Protein AF-A0A849WC38-F1 (afdb_monomer_lite)

pLDDT: mean 72.61, std 13.95, range [35.25, 92.81]

Secondary structure (DSSP, 8-state):
-HHHHHHHHHHHHHHHHHHHHHHTTTHHHHTTTSTTS-TT-TTHHHHHHHHHHHHHHHHHHHHHHHHHS---HHHHHHHHHHHHHHHHHHHHHHTTHHHHHHHHHTS-HHHHHHHHHHHHHHHHHHH--TT--HHHHHHHHHHHHHHHHHHHHHHHHHHSTTT----THHHHHHHHHHHHHHHHHHHHHHHHHHTTT-THHHHHHHHHHHHHHHHTS--

Radius of gyration: 22.59 Å; chains: 1; bounding box: 48×36×84 Å

Foldseek 3Di:
DVVVVVVVVVLVVVLVVVVVCVVVVVLLVQLVVQVPPDSPGNCLRVLLVLLLVLLQLLLVLLVCLLPPFDDDPLVNVLSVVSSVLSNVVSVCSVVVVLVVVCVVVVNHSLVVVVVSVVVVVVSCVVSPDPPDDPQLVVLQVLLVVLSVVLSVLVVCCVPVVVPDPRDPSSSSSSSSSSSSSSSSSSVSSSVVRVPPDPCVVVVVVVVVVVVVVVVVVVD

Structure (mmCIF, N/CA/C/O backbone):
data_AF-A0A849WC38-F1
#
_entry.id   AF-A0A849WC38-F1
#
loop_
_atom_site.group_PDB
_atom_site.id
_atom_site.type_symbol
_atom_site.label_atom_id
_atom_site.label_alt_id
_atom_site.label_comp_id
_atom_site.label_asym_id
_atom_site.label_entity_id
_atom_site.label_seq_id
_atom_site.pdbx_PDB_ins_code
_atom_site.Cartn_x
_atom_site.Cartn_y
_atom_site.Cartn_z
_atom_site.occupancy
_atom_site.B_iso_or_equiv
_atom_site.auth_seq_id
_atom_site.auth_comp_id
_atom_site.auth_asym_id
_atom_site.auth_atom_id
_atom_site.pdbx_PDB_model_num
ATOM 1 N N . MET A 1 1 ? -1.423 -13.295 15.366 1.00 47.06 1 MET A N 1
ATOM 2 C CA . MET A 1 1 ? -0.288 -13.560 14.435 1.00 47.06 1 MET A CA 1
ATOM 3 C C . MET A 1 1 ? -0.223 -14.957 13.786 1.00 47.06 1 MET A C 1
ATOM 5 O O . MET A 1 1 ? 0.123 -15.007 12.611 1.00 47.06 1 MET A O 1
ATOM 9 N N . LYS A 1 2 ? -0.539 -16.094 14.447 1.00 46.69 2 LYS A N 1
ATOM 10 C CA . LYS A 1 2 ? -0.365 -17.445 13.835 1.00 46.69 2 LYS A CA 1
ATOM 11 C C . LYS A 1 2 ? -1.114 -17.674 12.502 1.00 46.69 2 LYS A C 1
ATOM 13 O O . LYS A 1 2 ? -0.618 -18.433 11.681 1.00 46.69 2 LYS A O 1
ATOM 18 N N . LYS A 1 3 ? -2.256 -17.013 12.252 1.00 55.25 3 LYS A N 1
ATOM 19 C CA . LYS A 1 3 ? -3.036 -17.174 11.002 1.00 55.25 3 LYS A CA 1
ATOM 20 C C . LYS A 1 3 ? -2.517 -16.348 9.813 1.00 55.25 3 LYS A C 1
ATOM 22 O O . LYS A 1 3 ? -2.571 -16.826 8.688 1.00 55.25 3 LYS A O 1
ATOM 27 N N . ILE A 1 4 ? -1.943 -15.164 10.051 1.00 62.28 4 ILE A N 1
ATOM 28 C CA . ILE A 1 4 ? -1.337 -14.324 8.994 1.00 62.28 4 ILE A CA 1
ATOM 29 C C . ILE A 1 4 ? -0.007 -14.924 8.504 1.00 62.28 4 ILE A C 1
ATOM 31 O O . ILE A 1 4 ? 0.380 -14.711 7.361 1.00 62.28 4 ILE A O 1
ATOM 35 N N . SER A 1 5 ? 0.653 -15.743 9.333 1.00 67.19 5 SER A N 1
ATOM 36 C CA . SER A 1 5 ? 1.880 -16.471 8.975 1.00 67.19 5 SER A CA 1
ATOM 37 C C . SER A 1 5 ? 1.737 -17.258 7.666 1.00 67.19 5 SER A C 1
ATOM 39 O O . SER A 1 5 ? 2.556 -17.094 6.769 1.00 67.19 5 SER A O 1
ATOM 41 N N . GLY A 1 6 ? 0.666 -18.049 7.511 1.00 72.81 6 GLY A N 1
ATOM 42 C CA . GLY A 1 6 ? 0.452 -18.849 6.298 1.00 72.81 6 GLY A CA 1
ATOM 43 C C . GLY A 1 6 ? 0.242 -17.998 5.043 1.00 72.81 6 GLY A C 1
ATOM 44 O O . GLY A 1 6 ? 0.771 -18.319 3.983 1.00 72.81 6 GLY A O 1
ATOM 45 N N . PHE A 1 7 ? -0.466 -16.874 5.180 1.00 75.88 7 PHE A N 1
ATOM 46 C CA . PHE A 1 7 ? -0.672 -15.914 4.094 1.00 75.88 7 PHE A CA 1
ATOM 47 C C . PHE A 1 7 ? 0.648 -15.268 3.659 1.00 75.88 7 PHE A C 1
ATOM 49 O O . PHE A 1 7 ? 0.958 -15.233 2.474 1.00 75.88 7 PHE A O 1
ATOM 56 N N . VAL A 1 8 ? 1.471 -14.829 4.616 1.00 78.06 8 VAL A N 1
ATOM 57 C CA . VAL A 1 8 ? 2.799 -14.266 4.331 1.00 78.06 8 VAL A CA 1
ATOM 58 C C . VAL A 1 8 ? 3.705 -15.306 3.669 1.00 78.06 8 VAL A C 1
ATOM 60 O O . VAL A 1 8 ? 4.351 -14.987 2.676 1.00 78.06 8 VAL A O 1
ATOM 63 N N . TRP A 1 9 ? 3.709 -16.555 4.144 1.00 78.88 9 TRP A N 1
ATOM 64 C CA . TRP A 1 9 ? 4.482 -17.641 3.529 1.00 78.88 9 TRP A CA 1
ATOM 65 C C . TRP A 1 9 ? 4.088 -17.908 2.077 1.00 78.88 9 TRP A C 1
ATOM 67 O O . TRP A 1 9 ? 4.969 -18.085 1.239 1.00 78.88 9 TRP A O 1
ATOM 77 N N . LEU A 1 10 ? 2.793 -17.870 1.756 1.00 81.88 10 LEU A N 1
ATOM 78 C CA . LEU A 1 10 ? 2.314 -18.015 0.382 1.00 81.88 10 LEU A CA 1
ATOM 79 C C . LEU A 1 10 ? 2.885 -16.911 -0.521 1.00 81.88 10 LEU A C 1
ATOM 81 O O . LEU A 1 10 ? 3.346 -17.205 -1.620 1.00 81.88 10 LEU A O 1
ATOM 85 N N . PHE A 1 11 ? 2.949 -15.665 -0.042 1.00 80.00 11 PHE A N 1
ATOM 86 C CA . PHE A 1 11 ? 3.539 -14.555 -0.797 1.00 80.00 11 PHE A CA 1
ATOM 87 C C . PHE A 1 11 ? 5.068 -14.592 -0.885 1.00 80.00 11 PHE A C 1
ATOM 89 O O . PHE A 1 11 ? 5.627 -14.134 -1.884 1.00 80.00 11 PHE A O 1
ATOM 96 N N . ILE A 1 12 ? 5.753 -15.169 0.107 1.00 82.56 12 ILE A N 1
ATOM 97 C CA . ILE A 1 12 ? 7.191 -15.467 0.017 1.00 82.56 12 ILE A CA 1
ATOM 98 C C . ILE A 1 12 ? 7.428 -16.499 -1.085 1.00 82.56 12 ILE A C 1
ATOM 100 O O . ILE A 1 12 ? 8.267 -16.269 -1.951 1.00 82.56 12 ILE A O 1
ATOM 104 N N . ILE A 1 13 ? 6.662 -17.595 -1.092 1.00 82.06 13 ILE A N 1
ATOM 105 C CA . ILE A 1 13 ? 6.757 -18.637 -2.123 1.00 82.06 13 ILE A CA 1
ATOM 106 C C . ILE A 1 13 ? 6.430 -18.048 -3.496 1.00 82.06 13 ILE A C 1
ATOM 108 O O . ILE A 1 13 ? 7.189 -18.255 -4.434 1.00 82.06 13 ILE A O 1
ATOM 112 N N . TYR A 1 14 ? 5.362 -17.256 -3.609 1.00 81.25 14 TYR A N 1
ATOM 113 C CA . TYR A 1 14 ? 5.010 -16.543 -4.838 1.00 81.25 14 TYR A CA 1
ATOM 114 C C . TYR A 1 14 ? 6.163 -15.656 -5.327 1.00 81.25 14 TYR A C 1
ATOM 116 O O . TYR A 1 14 ? 6.551 -15.742 -6.488 1.00 81.25 14 TYR A O 1
ATOM 124 N N . SER A 1 15 ? 6.765 -14.862 -4.435 1.00 77.25 15 SER A N 1
ATOM 125 C CA . SER A 1 15 ? 7.899 -13.993 -4.772 1.00 77.25 15 SER A CA 1
ATOM 126 C C . SER A 1 15 ? 9.119 -14.804 -5.221 1.00 77.25 15 SER A C 1
ATOM 128 O O . SER A 1 15 ? 9.755 -14.456 -6.211 1.00 77.25 15 SER A O 1
ATOM 130 N N . ALA A 1 16 ? 9.429 -15.906 -4.532 1.00 79.62 16 ALA A N 1
ATOM 131 C CA . ALA A 1 16 ? 10.535 -16.794 -4.884 1.00 79.62 16 ALA A CA 1
ATOM 132 C C . ALA A 1 16 ? 10.318 -17.466 -6.248 1.00 79.62 16 ALA A C 1
ATOM 134 O O . ALA A 1 16 ? 11.240 -17.520 -7.058 1.00 79.62 16 ALA A O 1
ATOM 135 N N . VAL A 1 17 ? 9.092 -17.920 -6.529 1.00 79.50 17 VAL A N 1
ATOM 136 C CA . VAL A 1 17 ? 8.711 -18.497 -7.825 1.00 79.50 17 VAL A CA 1
ATOM 137 C C . VAL A 1 17 ? 8.815 -17.455 -8.937 1.00 79.50 17 VAL A C 1
ATOM 139 O O . VAL A 1 17 ? 9.358 -17.768 -9.991 1.00 79.50 17 VAL A O 1
ATOM 142 N N . LEU A 1 18 ? 8.367 -16.215 -8.709 1.00 72.69 18 LEU A N 1
ATOM 143 C CA . LEU A 1 18 ? 8.505 -15.133 -9.689 1.00 72.69 18 LEU A CA 1
ATOM 144 C C . LEU A 1 18 ? 9.969 -14.816 -10.006 1.00 72.69 18 LEU A C 1
ATOM 146 O O . LEU A 1 18 ? 10.334 -14.730 -11.175 1.00 72.69 18 LEU A O 1
ATOM 150 N N . ILE A 1 19 ? 10.811 -14.679 -8.978 1.00 74.38 19 ILE A N 1
ATOM 151 C CA . ILE A 1 19 ? 12.251 -14.439 -9.150 1.00 74.38 19 ILE A CA 1
ATOM 152 C C . ILE A 1 19 ? 12.893 -15.602 -9.919 1.00 74.38 19 ILE A C 1
ATOM 154 O O . ILE A 1 19 ? 13.693 -15.377 -10.825 1.00 74.38 19 ILE A O 1
ATOM 158 N N . PHE A 1 20 ? 12.516 -16.842 -9.600 1.00 77.62 20 PHE A N 1
ATOM 159 C CA . PHE A 1 20 ? 13.012 -18.029 -10.290 1.00 77.62 20 PHE A CA 1
ATOM 160 C C . PHE A 1 20 ? 12.571 -18.083 -11.762 1.00 77.62 20 PHE A C 1
ATOM 162 O O . PHE A 1 20 ? 13.394 -18.343 -12.636 1.00 77.62 20 PHE A O 1
ATOM 169 N N . MET A 1 21 ? 11.300 -17.800 -12.062 1.00 69.25 21 MET A N 1
ATOM 170 C CA . MET A 1 21 ? 10.787 -17.770 -13.439 1.00 69.25 21 MET A CA 1
ATOM 171 C C . MET A 1 21 ? 11.451 -16.683 -14.290 1.00 69.25 21 MET A C 1
ATOM 173 O O . MET A 1 21 ? 11.715 -16.914 -15.472 1.00 69.25 21 MET A O 1
ATOM 177 N N . GLU A 1 22 ? 11.745 -15.527 -13.693 1.00 68.38 22 GLU A N 1
ATOM 178 C CA . GLU A 1 22 ? 12.494 -14.450 -14.341 1.00 68.38 22 GLU A CA 1
ATOM 179 C C . GLU A 1 22 ? 13.939 -14.875 -14.631 1.00 68.38 22 GLU A C 1
ATOM 181 O O . GLU A 1 22 ? 14.421 -14.702 -15.749 1.00 68.38 22 GLU A O 1
ATOM 186 N N . PHE A 1 23 ? 14.608 -15.519 -13.668 1.00 70.31 23 PHE A N 1
ATOM 187 C CA . PHE A 1 23 ? 15.971 -16.030 -13.846 1.00 70.31 23 PHE A CA 1
ATOM 188 C C . PHE A 1 23 ? 16.060 -17.111 -14.935 1.00 70.31 23 PHE A C 1
ATOM 190 O O . PHE A 1 23 ? 17.063 -17.214 -15.636 1.00 70.31 23 PHE A O 1
ATOM 197 N N . MET A 1 24 ? 14.990 -17.888 -15.119 1.00 69.69 24 MET A N 1
ATOM 198 C CA . MET A 1 24 ? 14.880 -18.911 -16.164 1.00 69.69 24 MET A CA 1
ATOM 199 C C . MET A 1 24 ? 14.485 -18.342 -17.542 1.00 69.69 24 MET A C 1
ATOM 201 O O . MET A 1 24 ? 14.332 -19.108 -18.492 1.00 69.69 24 MET A O 1
ATOM 205 N N . GLY A 1 25 ? 14.291 -17.023 -17.681 1.00 61.56 25 GLY A N 1
ATOM 206 C CA . GLY A 1 25 ? 13.948 -16.378 -18.957 1.00 61.56 25 GLY A CA 1
ATOM 207 C C . GLY A 1 25 ? 12.540 -16.699 -19.478 1.00 61.56 25 GLY A C 1
ATOM 208 O O . GLY A 1 25 ? 12.221 -16.410 -20.632 1.00 61.56 25 GLY A O 1
ATOM 209 N N . SER A 1 26 ? 11.673 -17.279 -18.639 1.00 53.53 26 SER A N 1
ATOM 210 C CA . SER A 1 26 ? 10.322 -17.716 -19.022 1.00 53.53 26 SER A CA 1
ATOM 211 C C . SER A 1 26 ? 9.316 -16.563 -19.140 1.00 53.53 26 SER A C 1
ATOM 213 O O . SER A 1 26 ? 8.150 -16.804 -19.467 1.00 53.53 26 SER A O 1
ATOM 215 N N . SER A 1 27 ? 9.730 -15.316 -18.892 1.00 51.41 27 SER A N 1
ATOM 216 C CA . SER A 1 27 ? 8.840 -14.152 -18.911 1.00 51.41 27 SER A CA 1
ATOM 217 C C . SER A 1 27 ? 8.126 -13.996 -20.259 1.00 51.41 27 SER A C 1
ATOM 219 O O . SER A 1 27 ? 6.946 -13.668 -20.284 1.00 51.41 27 SER A O 1
ATOM 221 N N . ARG A 1 28 ? 8.739 -14.354 -21.394 1.00 49.28 28 ARG A N 1
ATOM 222 C CA . ARG A 1 28 ? 8.068 -14.290 -22.711 1.00 49.28 28 ARG A CA 1
ATOM 223 C C . ARG A 1 28 ? 6.818 -15.174 -22.845 1.00 49.28 28 ARG A C 1
ATOM 225 O O . ARG A 1 28 ? 5.972 -14.866 -23.668 1.00 49.28 28 ARG A O 1
ATOM 232 N N . VAL A 1 29 ? 6.666 -16.243 -22.057 1.00 44.44 29 VAL A N 1
ATOM 233 C CA . VAL A 1 29 ? 5.532 -17.183 -22.193 1.00 44.44 29 VAL A CA 1
ATOM 234 C C . VAL A 1 29 ? 4.277 -16.706 -21.439 1.00 44.44 29 VAL A C 1
ATOM 236 O O . VAL A 1 29 ? 3.167 -17.080 -21.807 1.00 44.44 29 VAL A O 1
ATOM 239 N N . SER A 1 30 ? 4.402 -15.835 -20.425 1.00 43.00 30 SER A N 1
ATOM 240 C CA . SER A 1 30 ? 3.239 -15.303 -19.685 1.00 43.00 30 SER A CA 1
ATOM 241 C C . SER A 1 30 ? 2.699 -13.965 -20.214 1.00 43.00 30 SER A C 1
ATOM 243 O O . SER A 1 30 ? 1.600 -13.571 -19.817 1.00 43.00 30 SER A O 1
ATOM 245 N N . SER A 1 31 ? 3.405 -13.281 -21.131 1.00 42.00 31 SER A N 1
ATOM 246 C CA . SER A 1 31 ? 2.917 -12.037 -21.762 1.00 42.00 31 SER A CA 1
ATOM 247 C C . SER A 1 31 ? 1.668 -12.260 -22.613 1.00 42.00 31 SER A C 1
ATOM 249 O O . SER A 1 31 ? 0.793 -11.394 -22.663 1.00 42.00 31 SER A O 1
ATOM 251 N N . ASP A 1 32 ? 1.551 -13.433 -23.237 1.00 39.00 32 ASP A N 1
ATOM 252 C CA . ASP A 1 32 ? 0.495 -13.714 -24.216 1.00 39.00 32 ASP A CA 1
ATOM 253 C C . ASP A 1 32 ? -0.860 -14.019 -23.564 1.00 39.00 32 ASP A C 1
ATOM 255 O O . ASP A 1 32 ? -1.908 -13.760 -24.152 1.00 39.00 32 ASP A O 1
ATOM 259 N N . VAL A 1 33 ? -0.864 -14.475 -22.307 1.00 38.34 33 VAL A N 1
ATOM 260 C CA . VAL A 1 33 ? -2.094 -14.809 -21.567 1.00 38.34 33 VAL A CA 1
ATOM 261 C C . VAL A 1 33 ? -2.710 -13.576 -20.875 1.00 38.34 33 VAL A C 1
ATOM 263 O O . VAL A 1 33 ? -3.883 -13.588 -20.510 1.00 38.34 33 VAL A O 1
ATOM 266 N N . CYS A 1 34 ? -1.961 -1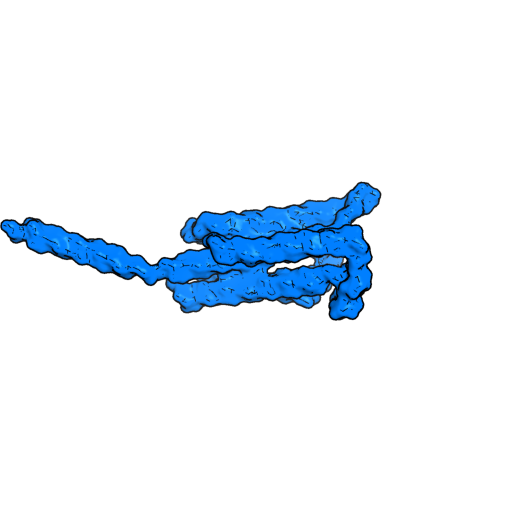2.475 -20.722 1.00 39.53 34 CYS A N 1
ATOM 267 C CA . CYS A 1 34 ? -2.369 -11.279 -19.962 1.00 39.53 34 CYS A CA 1
ATOM 268 C C . CYS A 1 34 ? -2.287 -9.954 -20.756 1.00 39.53 34 CYS A C 1
ATOM 270 O O . CYS A 1 34 ? -2.315 -8.871 -20.168 1.00 39.53 34 CYS A O 1
ATOM 272 N N . SER A 1 35 ? -2.243 -10.027 -22.090 1.00 35.25 35 SER A N 1
ATOM 273 C CA . SER A 1 35 ? -1.886 -8.964 -23.052 1.00 35.25 35 SER A CA 1
ATOM 274 C C . SER A 1 35 ? -2.748 -7.684 -23.099 1.00 35.25 35 SER A C 1
ATOM 276 O O . SER A 1 35 ? -2.556 -6.851 -23.983 1.00 35.25 35 SER A O 1
ATOM 278 N N . ARG A 1 36 ? -3.666 -7.439 -22.152 1.00 41.84 36 ARG A N 1
ATOM 279 C CA . ARG A 1 36 ? -4.417 -6.164 -22.098 1.00 41.84 36 ARG A CA 1
ATOM 280 C C . ARG A 1 36 ? -3.663 -5.011 -21.430 1.00 41.84 36 ARG A C 1
ATOM 282 O O . ARG A 1 36 ? -4.149 -3.885 -21.472 1.00 41.84 36 ARG A O 1
ATOM 289 N N . ILE A 1 37 ? -2.507 -5.259 -20.814 1.00 45.44 37 ILE A N 1
ATOM 290 C CA . ILE A 1 37 ? -1.690 -4.234 -20.155 1.00 45.44 37 ILE A CA 1
ATOM 291 C C . ILE A 1 37 ? -0.229 -4.486 -20.541 1.00 45.44 37 ILE A C 1
ATOM 293 O O . ILE A 1 37 ? 0.379 -5.396 -20.002 1.00 45.44 37 ILE A O 1
ATOM 297 N N . ASN A 1 38 ? 0.275 -3.715 -21.510 1.00 46.47 38 ASN A N 1
ATOM 298 C CA . ASN A 1 38 ? 1.658 -3.663 -22.013 1.00 46.47 38 ASN A CA 1
ATOM 299 C C . ASN A 1 38 ? 2.397 -5.023 -22.119 1.00 46.47 38 ASN A C 1
ATOM 301 O O . ASN A 1 38 ? 2.951 -5.535 -21.148 1.00 46.47 38 ASN A O 1
ATOM 305 N N . SER A 1 39 ? 2.457 -5.588 -23.329 1.00 45.34 39 SER A N 1
ATOM 306 C CA . SER A 1 39 ? 3.030 -6.917 -23.623 1.00 45.34 39 SER A CA 1
ATOM 307 C C . SER A 1 39 ? 4.524 -7.077 -23.305 1.00 45.34 39 SER A C 1
ATOM 309 O O . SER A 1 39 ? 5.044 -8.187 -23.373 1.00 45.34 39 SER A O 1
ATOM 311 N N . SER A 1 40 ? 5.221 -5.998 -22.950 1.00 46.62 40 SER A N 1
ATOM 312 C CA . SER A 1 40 ? 6.652 -5.997 -22.649 1.00 46.62 40 SER A CA 1
ATOM 313 C C . SER A 1 40 ? 7.005 -6.376 -21.204 1.00 46.62 40 SER A C 1
ATOM 315 O O . SER A 1 40 ? 8.184 -6.591 -20.933 1.00 46.62 40 SER A O 1
ATOM 317 N N . ILE A 1 41 ? 6.037 -6.476 -20.275 1.00 53.50 41 ILE A N 1
ATOM 318 C CA . ILE A 1 41 ? 6.314 -6.755 -18.849 1.00 53.50 41 ILE A CA 1
ATOM 319 C C . ILE A 1 41 ? 5.385 -7.858 -18.318 1.00 53.50 41 ILE A C 1
ATOM 321 O O . ILE A 1 41 ? 4.323 -7.612 -17.745 1.00 53.50 41 ILE A O 1
ATOM 325 N N . SER A 1 42 ? 5.806 -9.109 -18.479 1.00 50.00 42 SER A N 1
ATOM 326 C CA . SER A 1 42 ? 4.969 -10.309 -18.327 1.00 50.00 42 SER A CA 1
ATOM 327 C C . SER A 1 42 ? 4.450 -10.630 -16.918 1.00 50.00 42 SER A C 1
ATOM 329 O O . SER A 1 42 ? 3.584 -11.492 -16.770 1.00 50.00 42 SER A O 1
ATOM 331 N N . PHE A 1 43 ? 4.934 -9.933 -15.885 1.00 57.62 43 PHE A N 1
ATOM 332 C CA . PHE A 1 43 ? 4.484 -10.079 -14.491 1.00 57.62 43 PHE A CA 1
ATOM 333 C C . PHE A 1 43 ? 3.719 -8.860 -13.958 1.00 57.62 43 PHE A C 1
ATOM 335 O O . PHE A 1 43 ? 3.184 -8.889 -12.846 1.00 57.62 43 PHE A O 1
ATOM 342 N N . TYR A 1 44 ? 3.612 -7.798 -14.761 1.00 60.53 44 TYR A N 1
ATOM 343 C CA . TYR A 1 44 ? 2.933 -6.561 -14.385 1.00 60.53 44 TYR A CA 1
ATOM 344 C C . TYR A 1 44 ? 1.445 -6.789 -14.095 1.00 60.53 44 TYR A C 1
ATOM 346 O O . TYR A 1 44 ? 0.923 -6.320 -13.085 1.00 60.53 44 TYR A O 1
ATOM 354 N N . ALA A 1 45 ? 0.764 -7.553 -14.955 1.00 62.97 45 ALA A N 1
ATOM 355 C CA . ALA A 1 45 ? -0.679 -7.761 -14.871 1.00 62.97 45 ALA A CA 1
ATOM 356 C C . ALA A 1 45 ? -1.104 -8.529 -13.607 1.00 62.97 45 ALA A C 1
ATOM 358 O O . ALA A 1 45 ? -2.092 -8.160 -12.965 1.00 62.97 45 ALA A O 1
ATOM 359 N N . ILE A 1 46 ? -0.347 -9.562 -13.218 1.00 70.00 46 ILE A N 1
ATOM 360 C CA . ILE A 1 46 ? -0.639 -10.370 -12.025 1.00 70.00 46 ILE A CA 1
ATOM 361 C C . ILE A 1 46 ? -0.365 -9.547 -10.761 1.00 70.00 46 ILE A C 1
ATOM 363 O O . ILE A 1 46 ? -1.237 -9.445 -9.899 1.00 70.00 46 ILE A O 1
ATOM 367 N N . ASN A 1 47 ? 0.796 -8.888 -10.679 1.00 73.19 47 ASN A N 1
ATOM 368 C CA . ASN A 1 47 ? 1.149 -8.062 -9.523 1.00 73.19 47 ASN A CA 1
ATOM 369 C C . ASN A 1 47 ? 0.194 -6.876 -9.356 1.00 73.19 47 ASN A C 1
ATOM 371 O O . ASN A 1 47 ? -0.286 -6.638 -8.252 1.00 73.19 47 ASN A O 1
ATOM 375 N N . SER A 1 48 ? -0.155 -6.181 -10.443 1.00 72.00 48 SER A N 1
ATOM 376 C CA . SER A 1 48 ? -1.156 -5.107 -10.418 1.00 72.00 48 SER A CA 1
ATOM 377 C C . SER A 1 48 ? -2.519 -5.627 -9.948 1.00 72.00 48 SER A C 1
ATOM 379 O O . SER A 1 48 ? -3.162 -4.993 -9.109 1.00 72.00 48 SER A O 1
ATOM 381 N N . THR A 1 49 ? -2.916 -6.826 -10.398 1.00 79.69 49 THR A N 1
ATOM 382 C CA . THR A 1 49 ? -4.170 -7.467 -9.977 1.00 79.69 49 THR A CA 1
ATOM 383 C C . THR A 1 49 ? -4.224 -7.760 -8.491 1.00 79.69 49 THR A C 1
ATOM 385 O O . THR A 1 49 ? -5.187 -7.399 -7.813 1.00 79.69 49 THR A O 1
ATOM 388 N N . ILE A 1 50 ? -3.158 -8.355 -7.969 1.00 83.94 50 ILE A N 1
ATOM 389 C CA . ILE A 1 50 ? -3.010 -8.613 -6.542 1.00 83.94 50 ILE A CA 1
ATOM 390 C C . ILE A 1 50 ? -3.010 -7.290 -5.761 1.00 83.94 50 ILE A C 1
ATOM 392 O O . ILE A 1 50 ? -3.698 -7.183 -4.748 1.00 83.94 50 ILE A O 1
ATOM 396 N N . CYS A 1 51 ? -2.296 -6.266 -6.238 1.00 85.31 51 CYS A N 1
ATOM 397 C CA . CYS A 1 51 ? -2.197 -4.972 -5.565 1.00 85.31 51 CYS A CA 1
ATOM 398 C C . CYS A 1 51 ? -3.561 -4.284 -5.424 1.00 85.31 51 CYS A C 1
ATOM 400 O O . CYS A 1 51 ? -3.953 -3.963 -4.301 1.00 85.31 51 CYS A O 1
ATOM 402 N N . TYR A 1 52 ? -4.315 -4.088 -6.517 1.00 84.19 52 TYR A N 1
ATOM 403 C CA . TYR A 1 52 ? -5.615 -3.412 -6.408 1.00 84.19 52 TYR A CA 1
ATOM 404 C C . TYR A 1 52 ? -6.616 -4.237 -5.591 1.00 84.19 52 TYR A C 1
ATOM 406 O O . TYR A 1 52 ? -7.390 -3.664 -4.824 1.00 84.19 52 TYR A O 1
ATOM 414 N N . PHE A 1 53 ? -6.573 -5.574 -5.688 1.00 88.62 53 PHE A N 1
ATOM 415 C CA . PHE A 1 53 ? -7.418 -6.452 -4.879 1.00 88.62 53 PHE A CA 1
ATOM 416 C C . PHE A 1 53 ? -7.128 -6.294 -3.381 1.00 88.62 53 PHE A C 1
ATOM 418 O O . PHE A 1 53 ? -8.056 -6.131 -2.586 1.00 88.62 53 PHE A O 1
ATOM 425 N N . LEU A 1 54 ? -5.850 -6.292 -2.985 1.00 90.94 54 LEU A N 1
ATOM 426 C CA . LEU A 1 54 ? -5.436 -6.104 -1.593 1.00 90.94 54 LEU A CA 1
ATOM 427 C C . LEU A 1 54 ? -5.792 -4.708 -1.074 1.00 90.94 54 LEU A C 1
ATOM 429 O O . LEU A 1 54 ? -6.259 -4.584 0.058 1.00 90.94 54 LEU A O 1
ATOM 433 N N . LEU A 1 55 ? -5.624 -3.666 -1.888 1.00 90.31 55 LEU A N 1
ATOM 434 C CA . LEU A 1 55 ? -5.962 -2.288 -1.523 1.00 90.31 55 LEU A CA 1
ATOM 435 C C . LEU A 1 55 ? -7.472 -2.106 -1.315 1.00 90.31 55 LEU A C 1
ATOM 437 O O . LEU A 1 55 ? -7.897 -1.594 -0.279 1.00 90.31 55 LEU A O 1
ATOM 441 N N . TRP A 1 56 ? -8.302 -2.589 -2.240 1.00 92.81 56 TRP A N 1
ATOM 442 C CA . TRP A 1 56 ? -9.759 -2.537 -2.085 1.00 92.81 56 TRP A CA 1
ATOM 443 C C . TRP A 1 56 ? -10.253 -3.404 -0.928 1.00 92.81 56 TRP A C 1
ATOM 445 O O . TRP A 1 56 ? -11.121 -2.973 -0.170 1.00 92.81 56 TRP A O 1
ATOM 455 N N . SER A 1 57 ? -9.649 -4.575 -0.719 1.00 92.44 57 SER A N 1
ATOM 456 C CA . SER A 1 57 ? -9.943 -5.412 0.449 1.00 92.44 57 SER A CA 1
ATOM 457 C C . SER A 1 57 ? -9.576 -4.703 1.756 1.00 92.44 57 SER A C 1
ATOM 459 O O . SER A 1 57 ? -10.352 -4.731 2.705 1.00 92.44 57 SER A O 1
ATOM 461 N N . SER A 1 58 ? -8.439 -4.004 1.802 1.00 92.38 58 SER A N 1
ATOM 462 C CA . SER A 1 58 ? -8.020 -3.193 2.958 1.00 92.38 58 SER A CA 1
ATOM 463 C C . SER A 1 58 ? -9.017 -2.071 3.249 1.00 92.38 58 SER A C 1
ATOM 465 O O . SER A 1 58 ? -9.442 -1.896 4.389 1.00 92.38 58 SER A O 1
ATOM 467 N N . SER A 1 59 ? -9.449 -1.356 2.206 1.00 92.81 59 SER A N 1
ATOM 468 C CA . SER A 1 59 ? -10.498 -0.333 2.291 1.00 92.81 59 SER A CA 1
ATOM 469 C C . SER A 1 59 ? -11.798 -0.906 2.866 1.00 92.81 59 SER A C 1
ATOM 471 O O . SER A 1 59 ? -12.410 -0.301 3.746 1.00 92.81 59 SER A O 1
ATOM 473 N N . LEU A 1 60 ? -12.206 -2.094 2.413 1.00 92.69 60 LEU A N 1
ATOM 474 C CA . LEU A 1 60 ? -13.403 -2.775 2.901 1.00 92.69 60 LEU A CA 1
ATOM 475 C C . LEU A 1 60 ? -13.264 -3.208 4.368 1.00 92.69 60 LEU A C 1
ATOM 477 O O . LEU A 1 60 ? -14.196 -3.019 5.144 1.00 92.69 60 LEU A O 1
ATOM 481 N N . LEU A 1 61 ? -12.106 -3.731 4.783 1.00 90.94 61 LEU A N 1
ATOM 482 C CA . LEU A 1 61 ? -11.851 -4.092 6.184 1.00 90.94 61 LEU A CA 1
ATOM 483 C C . LEU A 1 61 ? -11.945 -2.878 7.115 1.00 90.94 61 LEU A C 1
ATOM 485 O O . LEU A 1 61 ? -12.539 -2.970 8.190 1.00 90.94 61 LEU A O 1
ATOM 489 N N . LEU A 1 62 ? -11.406 -1.730 6.697 1.00 90.25 62 LEU A N 1
ATOM 490 C CA . LEU A 1 62 ? -11.530 -0.486 7.457 1.00 90.25 62 LEU A CA 1
ATOM 491 C C . LEU A 1 62 ? -12.981 0.010 7.507 1.00 90.25 62 LEU A C 1
ATOM 493 O O . LEU A 1 62 ? -13.438 0.426 8.571 1.00 90.25 62 LEU A O 1
ATOM 497 N N . LEU A 1 63 ? -13.734 -0.100 6.407 1.00 90.69 63 LEU A N 1
ATOM 498 C CA . LEU A 1 63 ? -15.166 0.207 6.394 1.00 90.69 63 LEU A CA 1
ATOM 499 C C . LEU A 1 63 ? -15.928 -0.667 7.401 1.00 90.69 63 LEU A C 1
ATOM 501 O O . LEU A 1 63 ? -16.675 -0.141 8.226 1.00 90.69 63 LEU A O 1
ATOM 505 N N . LEU A 1 64 ? -15.692 -1.981 7.404 1.00 88.88 64 LEU A N 1
ATOM 506 C CA . LEU A 1 64 ? -16.279 -2.887 8.394 1.00 88.88 64 LEU A CA 1
ATOM 507 C C . LEU A 1 64 ? -15.891 -2.480 9.824 1.00 88.88 64 LEU A C 1
ATOM 509 O O . LEU A 1 64 ? -16.749 -2.423 10.702 1.00 88.88 64 LEU A O 1
ATOM 513 N N . CYS A 1 65 ? -14.630 -2.112 10.061 1.00 87.25 65 CYS A N 1
ATOM 514 C CA . CYS A 1 65 ? -14.193 -1.627 11.370 1.00 87.25 65 CYS A CA 1
ATOM 515 C C . CYS A 1 65 ? -15.000 -0.398 11.827 1.00 87.25 65 CYS A C 1
ATOM 517 O O . CYS A 1 65 ? -15.370 -0.320 12.999 1.00 87.25 65 CYS A O 1
ATOM 519 N N . THR A 1 66 ? -15.302 0.534 10.911 1.00 87.75 66 THR A N 1
ATOM 520 C CA . THR A 1 66 ? -16.088 1.742 11.223 1.00 87.75 66 THR A CA 1
ATOM 521 C C . THR A 1 66 ? -17.567 1.474 11.488 1.00 87.75 66 THR A C 1
ATOM 523 O O . THR A 1 66 ? -18.176 2.204 12.265 1.00 87.75 66 THR A O 1
ATOM 526 N N . GLN A 1 67 ? -18.150 0.453 10.854 1.00 87.00 67 GLN A N 1
ATOM 527 C CA . GLN A 1 67 ? -19.570 0.118 11.000 1.00 87.00 67 GLN A CA 1
ATOM 528 C C . GLN A 1 67 ? -19.855 -0.733 12.242 1.00 87.00 67 GLN A C 1
ATOM 530 O O . GLN A 1 67 ? -20.888 -0.551 12.880 1.00 87.00 67 GLN A O 1
ATOM 535 N N . TYR A 1 68 ? -18.947 -1.650 12.589 1.00 83.06 68 TYR A N 1
ATOM 536 C CA . TYR A 1 68 ? -19.193 -2.678 13.609 1.00 83.06 68 TYR A CA 1
ATOM 537 C C . TYR A 1 68 ? -18.504 -2.424 14.956 1.00 83.06 68 TYR A C 1
ATOM 539 O O . TYR A 1 68 ? -18.724 -3.187 15.894 1.00 83.06 68 TYR A O 1
ATOM 547 N N . THR A 1 69 ? -17.694 -1.368 15.091 1.00 80.31 69 THR A N 1
ATOM 548 C CA . THR A 1 69 ? -17.008 -1.045 16.354 1.00 80.31 69 THR A CA 1
ATOM 549 C C . THR A 1 69 ? -17.327 0.371 16.820 1.00 80.31 69 THR A C 1
ATOM 551 O O . THR A 1 69 ? -17.394 1.297 16.018 1.00 80.31 69 THR A O 1
ATOM 554 N N . SER A 1 70 ? -17.450 0.563 18.136 1.00 77.62 70 SER A N 1
ATOM 555 C CA . SER A 1 70 ? -17.444 1.898 18.738 1.00 77.62 70 SER A CA 1
ATOM 556 C C . SER A 1 70 ? -16.054 2.528 18.603 1.00 77.62 70 SER A C 1
ATOM 558 O O . SER A 1 70 ? -15.087 2.056 19.201 1.00 77.62 70 SER A O 1
ATOM 560 N N . ILE A 1 71 ? -15.964 3.600 17.823 1.00 82.06 71 ILE A N 1
ATOM 561 C CA . ILE A 1 71 ? -14.730 4.334 17.514 1.00 82.06 71 ILE A CA 1
ATOM 562 C C . ILE A 1 71 ? -14.906 5.815 17.837 1.00 82.06 71 ILE A C 1
ATOM 564 O O . ILE A 1 71 ? -16.007 6.360 17.725 1.00 82.06 71 ILE A O 1
ATOM 568 N N . THR A 1 72 ? -13.828 6.476 18.256 1.00 81.56 72 THR A N 1
ATOM 569 C CA . THR A 1 72 ? -13.868 7.916 18.549 1.00 81.56 72 THR A CA 1
ATOM 570 C C . THR A 1 72 ? -13.998 8.737 17.260 1.00 81.56 72 THR A C 1
ATOM 572 O O . THR A 1 72 ? -13.696 8.257 16.166 1.00 81.56 72 THR A O 1
ATOM 575 N N . SER A 1 73 ? -14.423 10.002 17.364 1.00 79.38 73 SER A N 1
ATOM 576 C CA . SER A 1 73 ? -14.543 10.895 16.195 1.00 79.38 73 SER A CA 1
ATOM 577 C C . SER A 1 73 ? -13.211 11.054 15.439 1.00 79.38 73 SER A C 1
ATOM 579 O O . SER A 1 73 ? -13.172 11.023 14.208 1.00 79.38 73 SER A O 1
ATOM 581 N N . GLN A 1 74 ? -12.097 11.124 16.177 1.00 77.62 74 GLN A N 1
ATOM 582 C CA . GLN A 1 74 ? -10.751 11.213 15.607 1.00 77.62 74 GLN A CA 1
ATOM 583 C C . GLN A 1 74 ? -10.340 9.917 14.885 1.00 77.62 74 GLN A C 1
ATOM 585 O O . GLN A 1 74 ? -9.863 9.977 13.753 1.00 77.62 74 GLN A O 1
ATOM 590 N N . GLU A 1 75 ? -10.592 8.745 15.484 1.00 80.00 75 GLU A N 1
ATOM 591 C CA . GLU A 1 75 ? -10.351 7.441 14.840 1.00 80.00 75 GLU A CA 1
ATOM 592 C C . GLU A 1 75 ? -11.196 7.270 13.570 1.00 80.00 75 GLU A C 1
ATOM 594 O O . GLU A 1 75 ? -10.729 6.732 12.566 1.00 80.00 75 GLU A O 1
ATOM 599 N N . LYS A 1 76 ? -12.433 7.773 13.587 1.00 82.44 76 LYS A N 1
ATOM 600 C CA . LYS A 1 76 ? -13.345 7.721 12.443 1.00 82.44 76 LYS A CA 1
ATOM 601 C C . LYS A 1 76 ? -12.828 8.546 11.263 1.00 82.44 76 LYS A C 1
ATOM 603 O O . LYS A 1 76 ? -12.836 8.058 10.134 1.00 82.44 76 LYS A O 1
ATOM 608 N N . SER A 1 77 ? -12.331 9.758 11.521 1.00 81.69 77 SER A N 1
ATOM 609 C CA . SER A 1 77 ? -11.697 10.602 10.497 1.00 81.69 77 SER A CA 1
ATOM 610 C C . SER A 1 77 ? -10.463 9.927 9.885 1.00 81.69 77 SER A C 1
ATOM 612 O O . SER A 1 77 ? -10.309 9.883 8.660 1.00 81.69 77 SER A O 1
ATOM 614 N N . PHE A 1 78 ? -9.629 9.305 10.728 1.00 84.38 78 PHE A N 1
ATOM 615 C CA . PHE A 1 78 ? -8.486 8.517 10.270 1.00 84.38 78 PHE A CA 1
ATOM 616 C C . PHE A 1 78 ? -8.920 7.372 9.344 1.00 84.38 78 PHE A C 1
ATOM 618 O O . PHE A 1 78 ? -8.409 7.261 8.229 1.00 84.38 78 PHE A O 1
ATOM 625 N N . PHE A 1 79 ? -9.894 6.551 9.754 1.00 86.12 79 PHE A N 1
ATOM 626 C CA . PHE A 1 79 ? -10.352 5.420 8.945 1.00 86.12 79 PHE A CA 1
ATOM 627 C C . PHE A 1 79 ? -10.968 5.841 7.615 1.00 86.12 79 PHE A C 1
ATOM 629 O O . PHE A 1 79 ? -10.657 5.219 6.602 1.00 86.12 79 PHE A O 1
ATOM 636 N N . TYR A 1 80 ? -11.771 6.907 7.572 1.00 86.88 80 TYR A N 1
ATOM 637 C CA . TYR A 1 80 ? -12.303 7.403 6.300 1.00 86.88 80 TYR A CA 1
ATOM 638 C C . TYR A 1 80 ? -11.208 7.912 5.365 1.00 86.88 80 TYR A C 1
ATOM 640 O O . TYR A 1 80 ? -11.260 7.636 4.167 1.00 86.88 80 TYR A O 1
ATOM 648 N N . THR A 1 81 ? -10.196 8.592 5.907 1.00 84.94 81 THR A N 1
ATOM 649 C CA . THR A 1 81 ? -9.049 9.06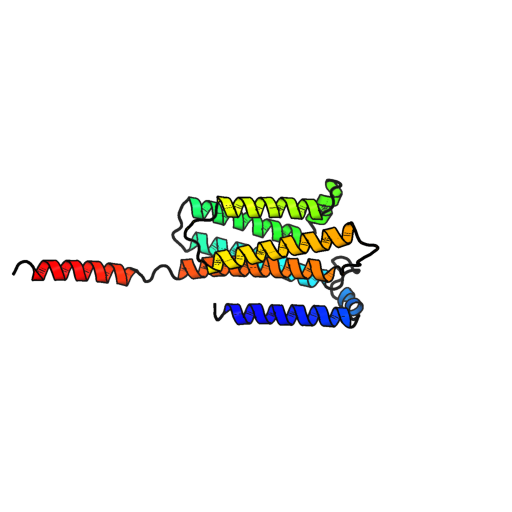3 5.121 1.00 84.94 81 THR A CA 1
ATOM 650 C C . THR A 1 81 ? -8.280 7.882 4.526 1.00 84.94 81 THR A C 1
ATOM 652 O O . THR A 1 81 ? -8.018 7.861 3.325 1.00 84.94 81 THR A O 1
ATOM 655 N N . GLN A 1 82 ? -7.978 6.857 5.333 1.00 86.81 82 GLN A N 1
ATOM 656 C CA . GLN A 1 82 ? -7.277 5.661 4.852 1.00 86.81 82 GLN A CA 1
ATOM 657 C C . GLN A 1 82 ? -8.116 4.846 3.860 1.00 86.81 82 GLN A C 1
ATOM 659 O O . GLN A 1 82 ? -7.582 4.348 2.874 1.00 86.81 82 GLN A O 1
ATOM 664 N N . MET A 1 83 ? -9.430 4.751 4.073 1.00 90.06 83 MET A N 1
ATOM 665 C CA . MET A 1 83 ? -10.358 4.082 3.160 1.00 90.06 83 MET A CA 1
ATOM 666 C C . MET A 1 83 ? -10.374 4.761 1.786 1.00 90.06 83 MET A C 1
ATOM 668 O O . MET A 1 83 ? -10.133 4.105 0.774 1.00 90.06 83 MET A O 1
ATOM 672 N N . ALA A 1 84 ? -10.598 6.080 1.747 1.00 87.38 84 ALA A N 1
ATOM 673 C CA . ALA A 1 84 ? -10.593 6.848 0.503 1.00 87.38 84 ALA A CA 1
ATOM 674 C C . ALA A 1 84 ? -9.256 6.702 -0.234 1.00 87.38 84 ALA A C 1
ATOM 676 O O . ALA A 1 84 ? -9.224 6.517 -1.450 1.00 87.38 84 ALA A O 1
ATOM 677 N N . PHE A 1 85 ? -8.157 6.712 0.518 1.00 85.94 85 PHE A N 1
ATOM 678 C CA . PHE A 1 85 ? -6.823 6.575 -0.034 1.00 85.94 85 PHE A CA 1
ATOM 679 C C . PHE A 1 85 ? -6.557 5.183 -0.617 1.00 85.94 85 PHE A C 1
ATOM 681 O O . PHE A 1 85 ? -6.146 5.079 -1.767 1.00 85.94 85 PHE A O 1
ATOM 688 N N . PHE A 1 86 ? -6.825 4.102 0.122 1.00 89.19 86 PHE A N 1
ATOM 689 C CA . PHE A 1 86 ? -6.649 2.737 -0.389 1.00 89.19 86 PHE A CA 1
ATOM 690 C C . PHE A 1 86 ? -7.539 2.465 -1.600 1.00 89.19 86 PHE A C 1
ATOM 692 O O . PHE A 1 86 ? -7.104 1.830 -2.561 1.00 89.19 86 PHE A O 1
ATOM 699 N N . PHE A 1 87 ? -8.764 2.987 -1.589 1.00 88.12 87 PHE A N 1
ATOM 700 C CA . PHE A 1 87 ? -9.658 2.894 -2.732 1.00 88.12 87 PHE A CA 1
ATOM 701 C C . PHE A 1 87 ? -9.090 3.615 -3.962 1.00 88.12 87 PHE A C 1
ATOM 703 O O . PHE A 1 87 ? -9.022 3.021 -5.042 1.00 88.12 87 PHE A O 1
ATOM 710 N N . PHE A 1 88 ? -8.615 4.852 -3.784 1.00 85.06 88 PHE A N 1
ATOM 711 C CA . PHE A 1 88 ? -7.998 5.646 -4.845 1.00 85.06 88 PHE A CA 1
ATOM 712 C C . PHE A 1 88 ? -6.711 5.006 -5.378 1.00 85.06 88 PHE A C 1
ATOM 714 O O . PHE A 1 88 ? -6.565 4.874 -6.590 1.00 85.06 88 PHE A O 1
ATOM 721 N N . LEU A 1 89 ? -5.825 4.519 -4.502 1.00 84.12 89 LEU A N 1
ATOM 722 C CA . LEU A 1 89 ? -4.641 3.762 -4.913 1.00 84.12 89 LEU A CA 1
ATOM 723 C C . LEU A 1 89 ? -5.028 2.548 -5.764 1.00 84.12 89 LEU A C 1
ATOM 725 O O . LEU A 1 89 ? -4.430 2.324 -6.809 1.00 84.12 89 LEU A O 1
ATOM 729 N N . GLY A 1 90 ? -6.052 1.786 -5.362 1.00 84.62 90 GLY A N 1
ATOM 730 C CA . GLY A 1 90 ? -6.520 0.635 -6.136 1.00 84.62 90 GLY A CA 1
ATOM 731 C C . GLY A 1 90 ? -7.053 1.022 -7.523 1.00 84.62 90 GLY A C 1
ATOM 732 O O . GLY A 1 90 ? -6.807 0.313 -8.498 1.00 84.62 90 GLY A O 1
ATOM 733 N N . ILE A 1 91 ? -7.714 2.180 -7.648 1.00 82.81 91 ILE A N 1
ATOM 734 C CA . ILE A 1 91 ? -8.103 2.749 -8.950 1.00 82.81 91 ILE A CA 1
ATOM 735 C C . ILE A 1 91 ? -6.856 3.104 -9.768 1.00 82.81 91 ILE A C 1
ATOM 737 O O . ILE A 1 91 ? -6.758 2.711 -10.932 1.00 82.81 91 ILE A O 1
ATOM 741 N N . CYS A 1 92 ? -5.893 3.814 -9.178 1.00 78.31 92 CYS A N 1
ATOM 742 C CA . CYS A 1 92 ? -4.657 4.186 -9.863 1.00 78.31 92 CYS A CA 1
ATOM 743 C C . CYS A 1 92 ? -3.882 2.957 -10.352 1.00 78.31 92 CYS A C 1
ATOM 745 O O . CYS A 1 92 ? -3.393 2.969 -11.480 1.00 78.31 92 CYS A O 1
ATOM 747 N N . GLU A 1 93 ? -3.838 1.886 -9.559 1.00 77.50 93 GLU A N 1
ATOM 748 C CA . GLU A 1 93 ? -3.259 0.604 -9.961 1.00 77.50 93 GLU A CA 1
ATOM 749 C C . GLU A 1 93 ? -3.991 -0.029 -11.136 1.00 77.50 93 GLU A C 1
ATOM 751 O O . GLU A 1 93 ? -3.369 -0.424 -12.120 1.00 77.50 93 GLU A O 1
ATOM 756 N N . ARG A 1 94 ? -5.323 -0.108 -11.060 1.00 77.69 94 ARG A N 1
ATOM 757 C CA . ARG A 1 94 ? -6.128 -0.799 -12.069 1.00 77.69 94 ARG A CA 1
ATOM 758 C C . ARG A 1 94 ? -6.118 -0.099 -13.425 1.00 77.69 94 ARG A C 1
ATOM 760 O O . ARG A 1 94 ? -6.174 -0.778 -14.455 1.00 77.69 94 ARG A O 1
ATOM 767 N N . PHE A 1 95 ? -6.115 1.233 -13.413 1.00 73.44 95 PHE A N 1
ATOM 768 C CA . PHE A 1 95 ? -6.294 2.080 -14.595 1.00 73.44 95 PHE A CA 1
ATOM 769 C C . PHE A 1 95 ? -5.016 2.787 -15.052 1.00 73.44 95 PHE A C 1
ATOM 771 O O . PHE A 1 95 ? -5.102 3.688 -15.890 1.00 73.44 95 PHE A O 1
ATOM 778 N N . LEU A 1 96 ? -3.848 2.393 -14.526 1.00 69.88 96 LEU A N 1
ATOM 779 C CA . LEU A 1 96 ? -2.559 3.021 -14.841 1.00 69.88 96 LEU A CA 1
ATOM 780 C C . LEU A 1 96 ? -2.571 4.534 -14.566 1.00 69.88 96 LEU A C 1
ATOM 782 O O . LEU A 1 96 ? -1.990 5.327 -15.307 1.00 69.88 96 LEU A O 1
ATOM 786 N N . GLY A 1 97 ? -3.258 4.952 -13.499 1.00 62.06 97 GLY A N 1
ATOM 787 C CA . GLY A 1 97 ? -3.500 6.363 -13.191 1.00 62.06 97 GLY A CA 1
ATOM 788 C C . GLY A 1 97 ? -2.211 7.180 -13.085 1.00 62.06 97 GLY A C 1
ATOM 789 O O . GLY A 1 97 ? -2.179 8.323 -13.526 1.00 62.06 97 GLY A O 1
ATOM 790 N N . TYR A 1 98 ? -1.128 6.575 -12.591 1.00 67.88 98 TYR A N 1
ATOM 791 C CA . TYR A 1 98 ? 0.182 7.223 -12.486 1.00 67.88 98 TYR A CA 1
ATOM 792 C C . TYR A 1 98 ? 0.852 7.483 -13.836 1.00 67.88 98 TYR A C 1
ATOM 794 O O . TYR A 1 98 ? 1.508 8.508 -13.988 1.00 67.88 98 TYR A O 1
ATOM 802 N N . GLN A 1 99 ? 0.678 6.592 -14.817 1.00 66.44 99 GLN A N 1
ATOM 803 C CA . GLN A 1 99 ? 1.211 6.801 -16.167 1.00 66.44 99 GLN A CA 1
ATOM 804 C C . GLN A 1 99 ? 0.444 7.921 -16.866 1.00 66.44 99 GLN A C 1
ATOM 806 O O . GLN A 1 99 ? 1.053 8.870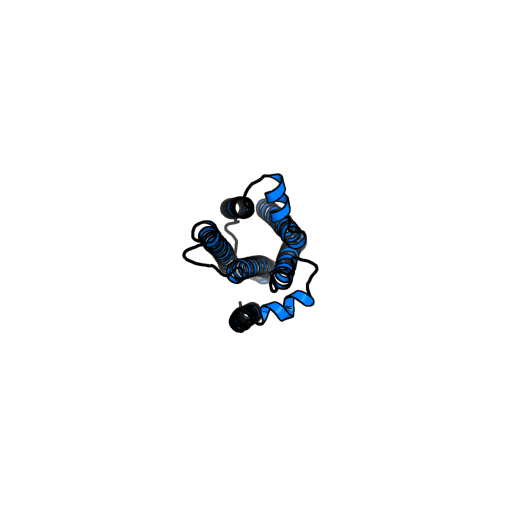 -17.343 1.00 66.44 99 GLN A O 1
ATOM 811 N N . LYS A 1 100 ? -0.891 7.892 -16.799 1.00 66.38 100 LYS A N 1
ATOM 812 C CA . LYS A 1 100 ? -1.727 8.958 -17.370 1.00 66.38 100 LYS A CA 1
ATOM 813 C C . LYS A 1 100 ? -1.489 10.318 -16.712 1.00 66.38 100 LYS A C 1
ATOM 815 O O . LYS A 1 100 ? -1.469 11.339 -17.388 1.00 66.38 100 LYS A O 1
ATOM 820 N N . ALA A 1 101 ? -1.306 10.351 -15.392 1.00 64.69 101 ALA A N 1
ATOM 821 C CA . ALA A 1 101 ? -0.980 11.584 -14.681 1.00 64.69 101 ALA A CA 1
ATOM 822 C C . ALA A 1 101 ? 0.427 12.085 -15.036 1.00 64.69 101 ALA A C 1
ATOM 824 O O . ALA A 1 101 ? 0.624 13.282 -15.213 1.00 64.69 101 ALA A O 1
ATOM 825 N N . SER A 1 102 ? 1.396 11.182 -15.189 1.00 66.00 102 SER A N 1
ATOM 826 C CA . SER A 1 102 ? 2.740 11.534 -15.647 1.00 66.00 102 SER A CA 1
ATOM 827 C C . SER A 1 102 ? 2.730 12.167 -17.038 1.00 66.00 102 SER A C 1
ATOM 829 O O . SER A 1 102 ? 3.362 13.203 -17.232 1.00 66.00 102 SER A O 1
ATOM 831 N N . GLU A 1 103 ? 1.955 11.601 -17.966 1.00 72.31 103 GLU A N 1
ATOM 832 C CA . GLU A 1 103 ? 1.751 12.154 -19.308 1.00 72.31 103 GLU A CA 1
ATOM 833 C C . GLU A 1 103 ? 1.119 13.552 -19.255 1.00 72.31 103 GLU A C 1
ATOM 835 O O . GLU A 1 103 ? 1.568 14.459 -19.951 1.00 72.31 103 GLU A O 1
ATOM 840 N N . LEU A 1 104 ? 0.117 13.754 -18.392 1.00 73.88 104 LEU A N 1
ATOM 841 C CA . LEU A 1 104 ? -0.579 15.037 -18.263 1.00 73.88 104 LEU A CA 1
ATOM 842 C C . LEU A 1 104 ? 0.308 16.137 -17.657 1.00 73.88 104 LEU A C 1
ATOM 844 O O . LEU A 1 104 ? 0.284 17.275 -18.116 1.00 73.88 104 LEU A O 1
ATOM 848 N N . PHE A 1 105 ? 1.071 15.811 -16.612 1.00 72.12 105 PHE A N 1
ATOM 849 C CA . PHE A 1 105 ? 1.872 16.788 -15.872 1.00 72.12 105 PHE A CA 1
ATOM 850 C C . PHE A 1 105 ? 3.312 16.910 -16.381 1.00 72.12 105 PHE A C 1
ATOM 852 O O . PHE A 1 105 ? 4.043 17.768 -15.898 1.00 72.12 105 PHE A O 1
ATOM 859 N N . SER A 1 106 ? 3.733 16.077 -17.342 1.00 73.69 106 SER A N 1
ATOM 860 C CA . SER A 1 106 ? 5.134 15.973 -17.790 1.00 73.69 106 SER A CA 1
ATOM 861 C C . SER A 1 106 ? 6.123 15.731 -16.637 1.00 73.69 106 SER A C 1
ATOM 863 O O . SER A 1 106 ? 7.287 16.120 -16.693 1.00 73.69 106 SER A O 1
ATOM 865 N N . ILE A 1 107 ? 5.653 15.085 -15.567 1.00 71.12 107 ILE A N 1
ATOM 866 C CA . ILE A 1 107 ? 6.440 14.728 -14.382 1.00 71.12 107 ILE A CA 1
ATOM 867 C C . ILE A 1 107 ? 6.633 13.218 -14.402 1.00 71.12 107 ILE A C 1
ATOM 869 O O . ILE A 1 107 ? 5.669 12.488 -14.626 1.00 71.12 107 ILE A O 1
ATOM 873 N N . HIS A 1 108 ? 7.846 12.729 -14.134 1.00 67.38 108 HIS A N 1
ATOM 874 C CA . HIS A 1 108 ? 8.106 11.288 -14.084 1.00 67.38 108 HIS A CA 1
ATOM 875 C C . HIS A 1 108 ? 7.157 10.607 -13.071 1.00 67.38 108 HIS A C 1
ATOM 877 O O . HIS A 1 108 ? 7.009 11.128 -11.957 1.00 67.38 108 HIS A O 1
ATOM 883 N N . PRO A 1 109 ? 6.532 9.451 -13.393 1.00 65.44 109 PRO A N 1
ATOM 884 C CA . PRO A 1 109 ? 5.489 8.841 -12.558 1.00 65.44 109 PRO A CA 1
ATOM 885 C C . PRO A 1 109 ? 5.940 8.610 -11.112 1.00 65.44 109 PRO A C 1
ATOM 887 O O . PRO A 1 109 ? 5.133 8.658 -10.185 1.00 65.44 109 PRO A O 1
ATOM 890 N N . ILE A 1 110 ? 7.246 8.411 -10.921 1.00 64.88 110 ILE A N 1
ATOM 891 C CA . ILE A 1 110 ? 7.852 8.212 -9.610 1.00 64.88 110 ILE A CA 1
ATOM 892 C C . ILE A 1 110 ? 7.626 9.372 -8.651 1.00 64.88 110 ILE A C 1
ATOM 894 O O . ILE A 1 110 ? 7.313 9.134 -7.494 1.00 64.88 110 ILE A O 1
ATOM 898 N N . PHE A 1 111 ? 7.732 10.621 -9.108 1.00 66.81 111 PHE A N 1
ATOM 899 C CA . PHE A 1 111 ? 7.597 11.771 -8.218 1.00 66.81 111 PHE A CA 1
ATOM 900 C C . PHE A 1 111 ? 6.157 11.907 -7.735 1.00 66.81 111 PHE A C 1
ATOM 902 O O . PHE A 1 111 ? 5.935 12.190 -6.563 1.00 66.81 111 PHE A O 1
ATOM 909 N N . LEU A 1 112 ? 5.181 11.600 -8.595 1.00 68.06 112 LEU A N 1
ATOM 910 C CA . LEU A 1 112 ? 3.770 11.536 -8.212 1.00 68.06 112 LEU A CA 1
ATOM 911 C C . LEU A 1 112 ? 3.524 10.447 -7.161 1.00 68.06 112 LEU A C 1
ATOM 913 O O . LEU A 1 112 ? 2.862 10.699 -6.155 1.00 68.06 112 LEU A O 1
ATOM 917 N N . VAL A 1 113 ? 4.092 9.255 -7.360 1.00 67.50 113 VAL A N 1
ATOM 918 C CA . VAL A 1 113 ? 4.006 8.145 -6.401 1.00 67.50 113 VAL A CA 1
ATOM 919 C C . VAL A 1 113 ? 4.673 8.522 -5.071 1.00 67.50 113 VAL A C 1
ATOM 921 O O . VAL A 1 113 ? 4.054 8.377 -4.017 1.00 67.50 113 VAL A O 1
ATOM 924 N N . CYS A 1 114 ? 5.880 9.092 -5.103 1.00 67.56 114 CYS A N 1
ATOM 925 C CA . CYS A 1 114 ? 6.604 9.581 -3.928 1.00 67.56 114 CYS A CA 1
ATOM 926 C C . CYS A 1 114 ? 5.810 10.633 -3.153 1.00 67.56 114 CYS A C 1
ATOM 928 O O . CYS A 1 114 ? 5.681 10.515 -1.939 1.00 67.56 114 CYS A O 1
ATOM 930 N N . SER A 1 115 ? 5.262 11.649 -3.824 1.00 68.88 115 SER A N 1
ATOM 931 C CA . SER A 1 115 ? 4.504 12.723 -3.174 1.00 68.88 115 SER A CA 1
ATOM 932 C C . SER A 1 115 ? 3.228 12.205 -2.517 1.00 68.88 115 SER A C 1
ATOM 934 O O . SER A 1 115 ? 2.932 12.567 -1.379 1.00 68.88 115 SER A O 1
ATOM 936 N N . VAL A 1 116 ? 2.497 11.317 -3.196 1.00 71.31 116 VAL A N 1
ATOM 937 C CA . VAL A 1 116 ? 1.280 10.686 -2.664 1.00 71.31 116 VAL A CA 1
ATOM 938 C C . VAL A 1 116 ? 1.597 9.830 -1.432 1.00 71.31 116 VAL A C 1
ATOM 940 O O . VAL A 1 116 ? 0.872 9.878 -0.439 1.00 71.31 116 VAL A O 1
ATOM 943 N N . LEU A 1 117 ? 2.709 9.094 -1.455 1.00 68.25 117 LEU A N 1
ATOM 944 C CA . LEU A 1 117 ? 3.122 8.225 -0.351 1.00 68.25 117 LEU A CA 1
ATOM 945 C C . LEU A 1 117 ? 3.753 8.994 0.815 1.00 68.25 117 LEU A C 1
ATOM 947 O O . LEU A 1 117 ? 3.516 8.642 1.968 1.00 68.25 117 LEU A O 1
ATOM 951 N N . ALA A 1 118 ? 4.497 10.067 0.547 1.00 67.38 118 ALA A N 1
ATOM 952 C CA . ALA A 1 118 ? 5.017 10.969 1.572 1.00 67.38 118 ALA A CA 1
ATOM 953 C C . ALA A 1 118 ? 3.875 11.695 2.296 1.00 67.38 118 ALA A C 1
ATOM 955 O O . ALA A 1 118 ? 3.860 11.746 3.526 1.00 67.38 118 ALA A O 1
ATOM 956 N N . LEU A 1 119 ? 2.872 12.171 1.547 1.00 72.44 119 LEU A N 1
ATOM 957 C CA . LEU A 1 119 ? 1.646 12.731 2.113 1.00 72.44 119 LEU A CA 1
ATOM 958 C C . LEU A 1 119 ? 0.928 11.701 2.989 1.00 72.44 119 LEU A C 1
ATOM 960 O O . LEU A 1 119 ? 0.470 12.031 4.080 1.00 72.44 119 LEU A O 1
ATOM 964 N N . GLN A 1 120 ? 0.868 10.442 2.553 1.00 69.31 120 GLN A N 1
ATOM 965 C CA . GLN A 1 120 ? 0.270 9.373 3.345 1.00 69.31 120 GLN A CA 1
ATOM 966 C C . GLN A 1 120 ? 1.066 9.081 4.624 1.00 69.31 120 GLN A C 1
ATOM 968 O O . GLN A 1 120 ? 0.469 8.965 5.691 1.00 69.31 120 GLN A O 1
ATOM 973 N N . GLY A 1 121 ? 2.396 8.989 4.547 1.00 67.00 121 GLY A N 1
ATOM 974 C CA . GLY A 1 121 ? 3.266 8.810 5.714 1.00 67.00 121 GLY A CA 1
ATOM 975 C C . GLY A 1 121 ? 3.094 9.916 6.741 1.00 67.00 121 GLY A C 1
ATOM 976 O O . GLY A 1 121 ? 2.936 9.643 7.930 1.00 67.0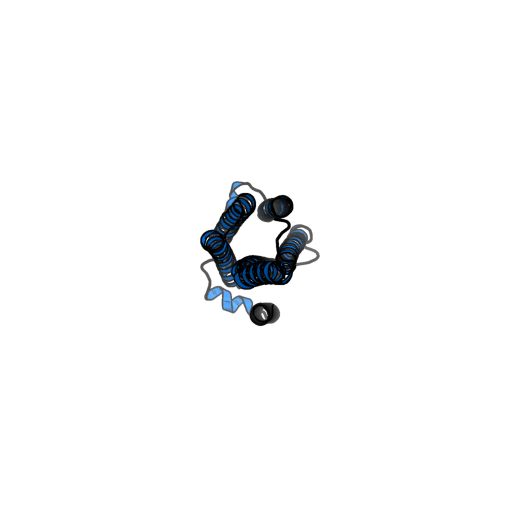0 121 GLY A O 1
ATOM 977 N N . PHE A 1 122 ? 3.011 11.154 6.264 1.00 67.25 122 PHE A N 1
ATOM 978 C CA . PHE A 1 122 ? 2.736 12.323 7.084 1.00 67.25 122 PHE A CA 1
ATOM 979 C C . PHE A 1 122 ? 1.341 12.278 7.725 1.00 67.25 122 PHE A C 1
ATOM 981 O O . PHE A 1 122 ? 1.215 12.427 8.941 1.00 67.25 122 PHE A O 1
ATOM 988 N N . LEU A 1 123 ? 0.295 12.005 6.936 1.00 67.25 123 LEU A N 1
ATOM 989 C CA . LEU A 1 123 ? -1.078 11.884 7.431 1.00 67.25 123 LEU A CA 1
ATOM 990 C C . LEU A 1 123 ? -1.201 10.776 8.469 1.00 67.25 123 LEU A C 1
ATOM 992 O O . LEU A 1 123 ? -1.884 10.954 9.471 1.00 67.25 123 LEU A O 1
ATOM 996 N N . ILE A 1 124 ? -0.526 9.645 8.267 1.00 68.06 124 ILE A N 1
ATOM 997 C CA . ILE A 1 124 ? -0.564 8.559 9.233 1.00 68.06 124 ILE A CA 1
ATOM 998 C C . ILE A 1 124 ? 0.219 8.929 10.491 1.00 68.06 124 ILE A C 1
ATOM 1000 O O . ILE A 1 124 ? -0.311 8.713 11.570 1.00 68.06 124 ILE A O 1
ATOM 1004 N N . MET A 1 125 ? 1.400 9.548 10.418 1.00 66.19 125 MET A N 1
ATOM 1005 C CA . MET A 1 125 ? 2.107 9.991 11.632 1.00 66.19 125 MET A CA 1
ATOM 1006 C C . MET A 1 125 ? 1.290 10.976 12.477 1.00 66.19 125 MET A C 1
ATOM 1008 O O . MET A 1 125 ? 1.247 10.828 13.693 1.00 66.19 125 MET A O 1
ATOM 1012 N N . ILE A 1 126 ? 0.616 11.943 11.849 1.00 66.12 126 ILE A N 1
ATOM 1013 C CA . ILE A 1 126 ? -0.161 12.968 12.568 1.00 66.12 126 ILE A CA 1
ATOM 1014 C C . ILE A 1 126 ? -1.487 12.423 13.094 1.00 66.12 126 ILE A C 1
ATOM 1016 O O . ILE A 1 126 ? -1.943 12.820 14.165 1.00 66.12 126 ILE A O 1
ATOM 1020 N N . LEU A 1 127 ? -2.127 11.529 12.340 1.00 65.75 127 LEU A N 1
ATOM 1021 C CA . LEU A 1 127 ? -3.468 11.041 12.652 1.00 65.75 127 LEU A CA 1
ATOM 1022 C C . LEU A 1 127 ? -3.470 9.656 13.306 1.00 65.75 127 LEU A C 1
ATOM 1024 O O . LEU A 1 127 ? -4.554 9.144 13.579 1.00 65.75 127 LEU A O 1
ATOM 1028 N N . THR A 1 128 ? -2.304 9.038 13.552 1.00 66.56 128 THR A N 1
ATOM 1029 C CA . THR A 1 128 ? -2.227 7.740 14.240 1.00 66.56 128 THR A CA 1
ATOM 1030 C C . THR A 1 128 ? -2.763 7.904 15.660 1.00 66.56 128 THR A C 1
ATOM 1032 O O . THR A 1 128 ? -2.142 8.590 16.472 1.00 66.56 128 THR A O 1
ATOM 1035 N N . PRO A 1 129 ? -3.876 7.242 16.008 1.00 64.25 129 PRO A N 1
ATOM 1036 C CA . PRO A 1 129 ? -4.343 7.190 17.381 1.00 64.25 129 PRO A CA 1
ATOM 1037 C C . PRO A 1 129 ? -3.309 6.444 18.233 1.00 64.25 129 PRO A C 1
ATOM 1039 O O . PRO A 1 129 ? -2.843 5.365 17.851 1.00 64.25 129 PRO A O 1
ATOM 1042 N N . GLU A 1 130 ? -2.982 6.966 19.417 1.00 65.19 130 GLU A N 1
ATOM 1043 C CA . GLU A 1 130 ? -2.014 6.334 20.333 1.00 65.19 130 GLU A CA 1
ATOM 1044 C C . GLU A 1 130 ? -2.374 4.868 20.646 1.00 65.19 130 GLU A C 1
ATOM 1046 O O . GLU A 1 130 ? -1.489 4.016 20.779 1.00 65.19 130 GLU A O 1
ATOM 1051 N N . ASN A 1 131 ? -3.678 4.570 20.621 1.00 68.06 131 ASN A N 1
ATOM 1052 C CA . ASN A 1 131 ? -4.314 3.293 20.945 1.00 68.06 131 ASN A CA 1
ATOM 1053 C C . ASN A 1 131 ? -4.116 2.161 19.920 1.00 68.06 131 ASN A C 1
ATOM 1055 O O . ASN A 1 131 ? -4.668 1.074 20.104 1.00 68.06 131 ASN A O 1
ATOM 1059 N N . PHE A 1 132 ? -3.380 2.367 18.824 1.00 74.81 132 PHE A N 1
ATOM 1060 C CA . PHE A 1 132 ? -3.116 1.275 17.883 1.00 74.81 132 PHE A CA 1
ATOM 1061 C C . PHE A 1 132 ? -2.168 0.219 18.450 1.00 74.81 132 PHE A C 1
ATOM 1063 O O . PHE A 1 132 ? -1.164 0.531 19.096 1.00 74.81 132 PHE A O 1
ATOM 1070 N N . SER A 1 133 ? -2.481 -1.043 18.140 1.00 79.00 133 SER A N 1
ATOM 1071 C CA . SER A 1 133 ? -1.666 -2.191 18.529 1.00 79.00 133 SER A CA 1
ATOM 1072 C C . SER A 1 133 ? -0.244 -2.078 17.967 1.00 79.00 133 SER A C 1
ATOM 1074 O O . SER A 1 133 ? -0.023 -1.529 16.881 1.00 79.00 133 SER A O 1
ATOM 1076 N N . TYR A 1 134 ? 0.726 -2.618 18.704 1.00 81.19 134 TYR A N 1
ATOM 1077 C CA . TYR A 1 134 ? 2.124 -2.669 18.273 1.00 81.19 134 TYR A CA 1
ATOM 1078 C C . TYR A 1 134 ? 2.277 -3.376 16.913 1.00 81.19 134 TYR A C 1
ATOM 1080 O O . TYR A 1 134 ? 2.977 -2.880 16.030 1.00 81.19 134 TYR A O 1
ATOM 1088 N N . ASP A 1 135 ? 1.525 -4.458 16.694 1.00 81.38 135 ASP A N 1
ATOM 1089 C CA . ASP A 1 135 ? 1.534 -5.225 15.443 1.00 81.38 135 ASP A CA 1
ATOM 1090 C C . ASP A 1 135 ? 1.029 -4.406 14.244 1.00 81.38 135 ASP A C 1
ATOM 1092 O O . ASP A 1 135 ? 1.603 -4.474 13.152 1.00 81.38 135 ASP A O 1
ATOM 1096 N N . SER A 1 136 ? -0.014 -3.588 14.433 1.00 82.94 136 SER A N 1
ATOM 1097 C CA . SER A 1 136 ? -0.490 -2.652 13.406 1.00 82.94 136 SER A CA 1
ATOM 1098 C C . SER A 1 136 ? 0.594 -1.625 13.068 1.00 82.94 136 SER A C 1
ATOM 1100 O O . SER A 1 136 ? 0.892 -1.406 11.893 1.00 82.94 136 SER A O 1
ATOM 1102 N N . LYS A 1 137 ? 1.247 -1.044 14.084 1.00 82.25 137 LYS A N 1
ATOM 1103 C CA . LYS A 1 137 ? 2.330 -0.069 13.885 1.00 82.25 137 LYS A CA 1
ATOM 1104 C C . LYS A 1 137 ? 3.507 -0.685 13.119 1.00 82.25 137 LYS A C 1
ATOM 1106 O O . LYS A 1 137 ? 4.022 -0.043 12.206 1.00 82.25 137 LYS A O 1
ATOM 1111 N N . ILE A 1 138 ? 3.897 -1.929 13.412 1.00 85.31 138 ILE A N 1
ATOM 1112 C CA . ILE A 1 138 ? 4.955 -2.628 12.661 1.00 85.31 138 ILE A CA 1
ATOM 1113 C C . ILE A 1 138 ? 4.575 -2.818 11.193 1.00 85.31 138 ILE A C 1
ATOM 1115 O O . ILE A 1 138 ? 5.400 -2.559 10.318 1.00 85.31 138 ILE A O 1
ATOM 1119 N N . CYS A 1 139 ? 3.355 -3.285 10.908 1.00 86.62 139 CYS A N 1
ATOM 1120 C CA . CYS A 1 139 ? 2.917 -3.516 9.527 1.00 86.62 139 CYS A CA 1
ATOM 1121 C C . CYS A 1 139 ? 3.010 -2.228 8.708 1.00 86.62 139 CYS A C 1
ATOM 1123 O O . CYS A 1 139 ? 3.529 -2.232 7.597 1.00 86.62 139 CYS A O 1
ATOM 1125 N N . LEU A 1 140 ? 2.601 -1.113 9.306 1.00 83.38 140 LEU A N 1
ATOM 1126 C CA . LEU A 1 140 ? 2.707 0.196 8.692 1.00 83.38 140 LEU A CA 1
ATOM 1127 C C . LEU A 1 140 ? 4.168 0.604 8.408 1.00 83.38 140 LEU A C 1
ATOM 1129 O O . LEU A 1 140 ? 4.480 1.021 7.296 1.00 83.38 140 LEU A O 1
ATOM 1133 N N . HIS A 1 141 ? 5.081 0.434 9.370 1.00 83.25 141 HIS A N 1
ATOM 1134 C CA . HIS A 1 141 ? 6.504 0.736 9.160 1.00 83.25 141 HIS A CA 1
ATOM 1135 C C . HIS A 1 141 ? 7.112 -0.116 8.039 1.00 83.25 141 HIS A C 1
ATOM 1137 O O . HIS A 1 141 ? 7.854 0.396 7.204 1.00 83.25 141 HIS A O 1
ATOM 1143 N N . ARG A 1 142 ? 6.767 -1.409 7.979 1.00 87.25 142 ARG A N 1
ATOM 1144 C CA . ARG A 1 142 ? 7.213 -2.307 6.903 1.00 87.25 142 ARG A CA 1
ATOM 1145 C C . ARG A 1 142 ? 6.652 -1.899 5.542 1.00 87.25 142 ARG A C 1
ATOM 1147 O O . ARG A 1 142 ? 7.378 -1.970 4.555 1.00 87.25 142 ARG A O 1
ATOM 1154 N N . ALA A 1 143 ? 5.401 -1.439 5.489 1.00 85.69 143 ALA A N 1
ATOM 1155 C CA . ALA A 1 143 ? 4.808 -0.894 4.272 1.00 85.69 143 ALA A CA 1
ATOM 1156 C C . ALA A 1 143 ? 5.623 0.311 3.766 1.00 85.69 143 ALA A C 1
ATOM 1158 O O . ALA A 1 143 ? 6.061 0.319 2.616 1.00 85.69 143 ALA A O 1
ATOM 1159 N N . PHE A 1 144 ? 5.916 1.280 4.637 1.00 82.38 144 PHE A N 1
ATOM 1160 C CA . PHE A 1 144 ? 6.723 2.448 4.266 1.00 82.38 144 PHE A CA 1
ATOM 1161 C C . PHE A 1 144 ? 8.149 2.095 3.861 1.00 82.38 144 PHE A C 1
ATOM 1163 O O . PHE A 1 144 ? 8.666 2.663 2.902 1.00 82.38 144 PHE A O 1
ATOM 1170 N N . PHE A 1 145 ? 8.766 1.127 4.536 1.00 85.19 145 PHE A N 1
ATOM 1171 C CA . PHE A 1 145 ? 10.079 0.630 4.147 1.00 85.19 145 PHE A CA 1
ATOM 1172 C C . PHE A 1 145 ? 10.076 0.064 2.717 1.00 85.19 145 PHE A C 1
ATOM 1174 O O . PHE A 1 145 ? 10.975 0.378 1.942 1.00 85.19 145 PHE A O 1
ATOM 1181 N N . MET A 1 146 ? 9.048 -0.704 2.334 1.00 87.50 146 MET A N 1
ATOM 1182 C CA . MET A 1 146 ? 8.931 -1.243 0.970 1.00 87.50 146 MET A CA 1
ATOM 1183 C C . MET A 1 146 ? 8.770 -0.149 -0.086 1.00 87.50 146 MET A C 1
ATOM 1185 O O . MET A 1 146 ? 9.348 -0.252 -1.164 1.00 87.50 146 MET A O 1
ATOM 1189 N N . ILE A 1 147 ? 8.033 0.916 0.229 1.00 81.62 147 ILE A N 1
ATOM 1190 C CA . ILE A 1 147 ? 7.933 2.089 -0.644 1.00 81.62 147 ILE A CA 1
ATOM 1191 C C . ILE A 1 147 ? 9.273 2.796 -0.781 1.00 81.62 147 ILE A C 1
ATOM 1193 O O . ILE A 1 147 ? 9.698 3.084 -1.893 1.00 81.62 147 ILE A O 1
ATOM 1197 N N . PHE A 1 148 ? 9.947 3.069 0.332 1.00 83.12 148 PHE A N 1
ATOM 1198 C CA . PHE A 1 148 ? 11.249 3.723 0.307 1.00 83.12 148 PHE A CA 1
ATOM 1199 C C . PHE A 1 148 ? 12.257 2.920 -0.524 1.00 83.12 148 PHE A C 1
ATOM 1201 O O . PHE A 1 148 ? 12.967 3.477 -1.358 1.00 83.12 148 PHE A O 1
ATOM 1208 N N . PHE A 1 149 ? 12.253 1.598 -0.360 1.00 85.38 149 PHE A N 1
ATOM 1209 C CA . PHE A 1 149 ? 13.091 0.700 -1.141 1.00 85.38 149 PHE A CA 1
ATOM 1210 C C . PHE A 1 149 ? 12.726 0.708 -2.635 1.00 85.38 149 PHE A C 1
ATOM 1212 O O . PHE A 1 149 ? 13.619 0.801 -3.472 1.00 85.38 149 PHE A O 1
ATOM 1219 N N . MET A 1 150 ? 11.433 0.712 -2.983 1.00 82.62 150 MET A N 1
ATOM 1220 C CA . MET A 1 150 ? 10.966 0.873 -4.368 1.00 82.62 150 MET A CA 1
ATOM 1221 C C . MET A 1 150 ? 11.469 2.183 -4.995 1.00 82.62 150 MET A C 1
ATOM 1223 O O . MET A 1 150 ? 11.971 2.167 -6.112 1.00 82.62 150 MET A O 1
ATOM 1227 N N . ILE A 1 151 ? 11.401 3.299 -4.259 1.00 80.75 151 ILE A N 1
ATOM 1228 C CA . ILE A 1 151 ? 11.874 4.612 -4.725 1.00 80.75 151 ILE A CA 1
ATOM 1229 C C . ILE A 1 151 ? 13.376 4.582 -5.007 1.00 80.75 151 ILE A C 1
ATOM 1231 O O . ILE A 1 151 ? 13.811 5.111 -6.028 1.00 80.75 151 ILE A O 1
ATOM 1235 N N . ILE A 1 152 ? 14.170 3.961 -4.130 1.00 83.75 152 ILE A N 1
ATOM 1236 C CA . ILE A 1 152 ? 15.611 3.794 -4.357 1.00 83.75 152 ILE A CA 1
ATOM 1237 C C . ILE A 1 152 ? 15.854 3.000 -5.640 1.00 83.75 152 ILE A C 1
ATOM 1239 O O . ILE A 1 152 ? 16.649 3.437 -6.467 1.00 83.75 152 ILE A O 1
ATOM 1243 N N . LEU A 1 153 ? 15.166 1.869 -5.819 1.00 82.00 153 LEU A N 1
ATOM 1244 C CA . LEU A 1 153 ? 15.337 1.017 -6.996 1.00 82.00 153 LEU A CA 1
ATOM 1245 C C . LEU A 1 153 ? 14.994 1.756 -8.292 1.00 82.00 153 LEU A C 1
ATOM 1247 O O . LEU A 1 153 ? 15.796 1.761 -9.218 1.00 82.00 153 LEU A O 1
ATOM 1251 N N . ASP A 1 154 ? 13.855 2.435 -8.346 1.00 75.75 154 ASP A N 1
ATOM 1252 C CA . ASP A 1 154 ? 13.454 3.171 -9.545 1.00 75.75 154 ASP A CA 1
ATOM 1253 C C . ASP A 1 154 ? 14.320 4.434 -9.781 1.00 75.75 154 ASP A C 1
ATOM 1255 O O . ASP A 1 154 ? 14.545 4.855 -10.919 1.00 75.75 154 ASP A O 1
ATOM 1259 N N . THR A 1 155 ? 14.836 5.069 -8.721 1.00 77.25 155 THR A N 1
ATOM 1260 C CA . THR A 1 155 ? 15.776 6.201 -8.856 1.00 77.25 155 THR A CA 1
ATOM 1261 C C . THR A 1 155 ? 17.122 5.723 -9.395 1.00 77.25 155 THR A C 1
ATOM 1263 O O . THR A 1 155 ? 17.697 6.355 -10.275 1.00 77.25 155 THR A O 1
ATOM 1266 N N . LEU A 1 156 ? 17.620 4.588 -8.903 1.00 79.50 156 LEU A N 1
ATOM 1267 C CA . LEU A 1 156 ? 18.834 3.969 -9.427 1.00 79.50 156 LEU A CA 1
ATOM 1268 C C . LEU A 1 156 ? 18.648 3.536 -10.886 1.00 79.50 156 LEU A C 1
ATOM 1270 O O . LEU A 1 156 ? 19.546 3.776 -11.687 1.00 79.50 156 LEU A O 1
ATOM 1274 N N . ASP A 1 157 ? 17.484 2.991 -11.252 1.00 73.81 157 ASP A N 1
ATOM 1275 C CA . ASP A 1 157 ? 17.177 2.643 -12.645 1.00 73.81 157 ASP A CA 1
ATOM 1276 C C . ASP A 1 157 ? 17.145 3.881 -13.555 1.00 73.81 157 ASP A C 1
ATOM 1278 O O . ASP A 1 157 ? 17.674 3.861 -14.664 1.00 73.81 157 ASP A O 1
ATOM 1282 N N . SER A 1 158 ? 16.578 4.994 -13.080 1.00 72.06 158 SER A N 1
ATOM 1283 C CA . SER A 1 158 ? 16.489 6.227 -13.873 1.00 72.06 158 SER A CA 1
ATOM 1284 C C . SER A 1 158 ? 17.809 7.000 -13.980 1.00 72.06 158 SER A C 1
ATOM 1286 O O . SER A 1 158 ? 18.075 7.582 -15.030 1.00 72.06 158 SER A O 1
ATOM 1288 N N . VAL A 1 159 ? 18.647 7.008 -12.936 1.00 76.44 159 VAL A N 1
ATOM 1289 C CA . VAL A 1 159 ? 19.895 7.800 -12.889 1.00 76.44 159 VAL A CA 1
ATOM 1290 C C . VAL A 1 159 ? 21.125 6.995 -13.316 1.00 76.44 159 VAL A C 1
ATOM 1292 O O . VAL A 1 159 ? 22.026 7.540 -13.947 1.00 76.44 159 VAL A O 1
ATOM 1295 N N . ALA A 1 160 ? 21.183 5.705 -12.983 1.00 70.62 160 ALA A N 1
ATOM 1296 C CA . ALA A 1 160 ? 22.355 4.850 -13.176 1.00 70.62 160 ALA A CA 1
ATOM 1297 C C . ALA A 1 160 ? 22.098 3.705 -14.170 1.00 70.62 160 ALA A C 1
ATOM 1299 O O . ALA A 1 160 ? 22.778 2.678 -14.115 1.00 70.62 160 ALA A O 1
ATOM 1300 N N . LYS A 1 161 ? 21.152 3.900 -15.099 1.00 66.50 161 LYS A N 1
ATOM 1301 C CA . LYS A 1 161 ? 20.700 2.901 -16.082 1.00 66.50 161 LYS A CA 1
ATOM 1302 C C . LYS A 1 161 ? 21.830 2.193 -16.832 1.00 66.50 161 LYS A C 1
ATOM 1304 O O . LYS A 1 161 ? 21.726 1.011 -17.142 1.00 66.50 161 LYS A O 1
ATOM 1309 N N . GLU A 1 162 ? 22.905 2.921 -17.129 1.00 67.81 162 GLU A N 1
ATOM 1310 C CA . GLU A 1 162 ? 24.067 2.412 -17.869 1.00 67.81 162 GLU A CA 1
ATOM 1311 C C . GLU A 1 162 ? 25.023 1.570 -17.008 1.00 67.81 162 GLU A C 1
ATOM 1313 O O . GLU A 1 162 ? 25.786 0.771 -17.545 1.00 67.81 162 GLU A O 1
ATOM 1318 N N . TYR A 1 163 ? 24.972 1.711 -15.680 1.00 69.31 163 TYR A N 1
ATOM 1319 C CA . TYR A 1 163 ? 25.907 1.072 -14.747 1.00 69.31 163 TYR A CA 1
ATOM 1320 C C . TYR A 1 163 ? 25.277 -0.091 -13.980 1.00 69.31 163 TYR A C 1
ATOM 1322 O O . TYR A 1 163 ? 25.950 -1.081 -13.698 1.00 69.31 163 TYR A O 1
ATOM 1330 N N . VAL A 1 164 ? 23.994 0.023 -13.628 1.00 68.62 164 VAL A N 1
ATOM 1331 C CA . VAL A 1 164 ? 23.263 -0.996 -12.871 1.00 68.62 164 VAL A CA 1
ATOM 1332 C C . VAL A 1 164 ? 21.871 -1.151 -13.486 1.00 68.62 164 VAL A C 1
ATOM 1334 O O . VAL A 1 164 ? 20.955 -0.428 -13.098 1.00 68.62 164 VAL A O 1
ATOM 1337 N N . PRO A 1 165 ? 21.680 -2.079 -14.441 1.00 64.88 165 PRO A N 1
ATOM 1338 C CA . PRO A 1 165 ? 20.353 -2.367 -14.962 1.00 64.88 165 PRO A CA 1
ATOM 1339 C C . PRO A 1 165 ? 19.530 -3.043 -13.862 1.00 64.88 165 PRO A C 1
ATOM 1341 O O . PRO A 1 165 ? 19.770 -4.200 -13.503 1.00 64.88 165 PRO A O 1
ATOM 1344 N N . ILE A 1 166 ? 18.565 -2.318 -13.301 1.00 65.62 166 ILE A N 1
ATOM 1345 C CA . ILE A 1 166 ? 17.650 -2.870 -12.306 1.00 65.62 166 ILE A CA 1
ATOM 1346 C C . ILE A 1 166 ? 16.494 -3.519 -13.052 1.00 65.62 166 ILE A C 1
ATOM 1348 O O . ILE A 1 166 ? 15.819 -2.901 -13.870 1.00 65.62 166 ILE A O 1
ATOM 1352 N N . ASN A 1 167 ? 16.256 -4.800 -12.774 1.00 69.38 167 ASN A N 1
ATOM 1353 C CA . ASN A 1 167 ? 15.132 -5.488 -13.388 1.00 69.38 167 ASN A CA 1
ATOM 1354 C C . ASN A 1 167 ? 13.808 -4.882 -12.862 1.00 69.38 167 ASN A C 1
ATOM 1356 O O . ASN A 1 167 ? 13.623 -4.825 -11.638 1.00 69.38 167 ASN A O 1
ATOM 1360 N N . PRO A 1 168 ? 12.863 -4.486 -13.742 1.00 67.06 168 PRO A N 1
ATOM 1361 C CA . PRO A 1 168 ? 11.575 -3.906 -13.349 1.00 67.06 168 PRO A CA 1
ATOM 1362 C C . PRO A 1 168 ? 10.736 -4.819 -12.439 1.00 67.06 168 PRO A C 1
ATOM 1364 O O . PRO A 1 168 ? 9.843 -4.345 -11.735 1.00 67.06 168 PRO A O 1
ATOM 1367 N N . LEU A 1 169 ? 11.032 -6.124 -12.382 1.00 73.38 169 LEU A N 1
ATOM 1368 C CA . LEU A 1 169 ? 10.419 -7.052 -11.434 1.00 73.38 169 LEU A CA 1
ATOM 1369 C C . LEU A 1 169 ? 10.574 -6.598 -9.971 1.00 73.38 169 LEU A 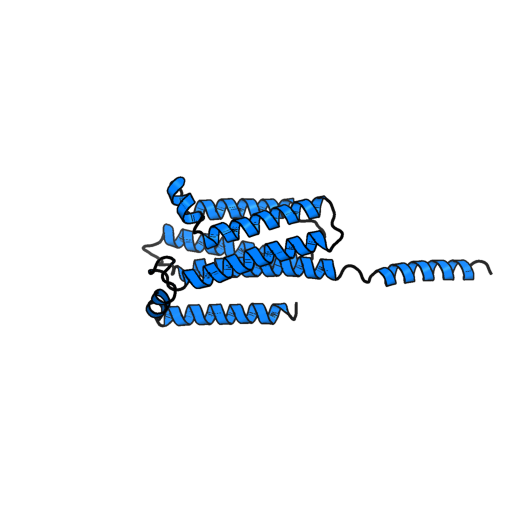C 1
ATOM 1371 O O . LEU A 1 169 ? 9.629 -6.732 -9.191 1.00 73.38 169 LEU A O 1
ATOM 1375 N N . PHE A 1 170 ? 11.738 -6.067 -9.580 1.00 75.69 170 PHE A N 1
ATOM 1376 C CA . PHE A 1 170 ? 12.016 -5.742 -8.178 1.00 75.69 170 PHE A CA 1
ATOM 1377 C C . PHE A 1 170 ? 11.138 -4.600 -7.643 1.00 75.69 170 PHE A C 1
ATOM 1379 O O . PHE A 1 170 ? 10.493 -4.808 -6.609 1.00 75.69 170 PHE A O 1
ATOM 1386 N N . PRO A 1 171 ? 11.006 -3.446 -8.328 1.00 75.56 171 PRO A N 1
ATOM 1387 C CA . PRO A 1 171 ? 10.022 -2.427 -7.959 1.00 75.56 171 PRO A CA 1
ATOM 1388 C C . PRO A 1 171 ? 8.589 -2.972 -7.851 1.00 75.56 171 PRO A C 1
ATOM 1390 O O . PRO A 1 171 ? 7.876 -2.680 -6.886 1.00 75.56 171 PRO A O 1
ATOM 1393 N N . HIS A 1 172 ? 8.168 -3.841 -8.779 1.00 75.50 172 HIS A N 1
ATOM 1394 C CA . HIS A 1 172 ? 6.837 -4.460 -8.738 1.00 75.50 172 HIS A CA 1
ATOM 1395 C C . HIS A 1 172 ? 6.635 -5.400 -7.541 1.00 75.50 172 HIS A C 1
ATOM 1397 O O . HIS A 1 172 ? 5.547 -5.429 -6.953 1.00 75.50 172 HIS A O 1
ATOM 1403 N N . LEU A 1 173 ? 7.667 -6.141 -7.135 1.00 81.00 173 LEU A N 1
ATOM 1404 C CA . LEU A 1 173 ? 7.633 -6.949 -5.917 1.00 81.00 173 LEU A CA 1
ATOM 1405 C C . LEU A 1 173 ? 7.531 -6.063 -4.672 1.00 81.00 173 LEU A C 1
ATOM 1407 O O . LEU A 1 173 ? 6.686 -6.328 -3.818 1.00 81.00 173 LEU A O 1
ATOM 1411 N N . CYS A 1 174 ? 8.314 -4.984 -4.586 1.00 84.31 174 CYS A N 1
ATOM 1412 C CA . CYS A 1 174 ? 8.260 -4.041 -3.461 1.00 84.31 174 CYS A CA 1
ATOM 1413 C C . CYS A 1 174 ? 6.854 -3.467 -3.282 1.00 84.31 174 CYS A C 1
ATOM 1415 O O . CYS A 1 174 ? 6.303 -3.453 -2.181 1.00 84.31 174 CYS A O 1
ATOM 1417 N N . LYS A 1 175 ? 6.228 -3.080 -4.391 1.00 83.06 175 LYS A N 1
ATOM 1418 C CA . LYS A 1 175 ? 4.849 -2.601 -4.429 1.00 83.06 175 LYS A CA 1
ATOM 1419 C C . LYS A 1 175 ? 3.826 -3.644 -3.971 1.00 83.06 175 LYS A C 1
ATOM 1421 O O . LYS A 1 175 ? 2.896 -3.325 -3.229 1.00 83.06 175 LYS A O 1
ATOM 1426 N N . THR A 1 176 ? 4.018 -4.901 -4.367 1.00 85.56 176 THR A N 1
ATOM 1427 C CA . THR A 1 176 ? 3.170 -6.018 -3.927 1.00 85.56 176 THR A CA 1
ATOM 1428 C C . THR A 1 176 ? 3.293 -6.223 -2.416 1.00 85.56 176 THR A C 1
ATOM 1430 O O . THR A 1 176 ? 2.285 -6.295 -1.713 1.00 85.56 176 THR A O 1
ATOM 1433 N N . TRP A 1 177 ? 4.519 -6.215 -1.889 1.00 87.88 177 TRP A N 1
ATOM 1434 C CA . TRP A 1 177 ? 4.792 -6.304 -0.453 1.00 87.88 177 TRP A CA 1
ATOM 1435 C C . TRP A 1 177 ? 4.227 -5.125 0.339 1.00 87.88 177 TRP A C 1
ATOM 1437 O O . TRP A 1 177 ? 3.654 -5.332 1.408 1.00 87.88 177 TRP A O 1
ATOM 1447 N N . PHE A 1 178 ? 4.301 -3.908 -0.198 1.00 88.94 178 PHE A N 1
ATOM 1448 C CA . PHE A 1 178 ? 3.618 -2.744 0.364 1.00 88.94 178 PHE A CA 1
ATOM 1449 C C . PHE A 1 178 ? 2.111 -2.995 0.528 1.00 88.94 178 PHE A C 1
ATOM 1451 O O . PHE A 1 178 ? 1.580 -2.831 1.628 1.00 88.94 178 PHE A O 1
ATOM 1458 N N . CYS A 1 179 ? 1.434 -3.475 -0.520 1.00 89.12 179 CYS A N 1
ATOM 1459 C CA . CYS A 1 179 ? -0.001 -3.767 -0.470 1.00 89.12 179 CYS A CA 1
ATOM 1460 C C . CYS A 1 179 ? -0.339 -4.877 0.542 1.00 89.12 179 CYS A C 1
ATOM 1462 O O . CYS A 1 179 ? -1.330 -4.772 1.265 1.00 89.12 179 CYS A O 1
ATOM 1464 N N . ILE A 1 180 ? 0.504 -5.910 0.651 1.00 90.38 180 ILE A N 1
ATOM 1465 C CA . ILE A 1 180 ? 0.358 -6.976 1.658 1.00 90.38 180 ILE A CA 1
ATOM 1466 C C . ILE A 1 180 ? 0.446 -6.401 3.073 1.00 90.38 180 ILE A C 1
ATOM 1468 O O . ILE A 1 180 ? -0.366 -6.751 3.931 1.00 90.38 180 ILE A O 1
ATOM 1472 N N . TYR A 1 181 ? 1.403 -5.510 3.335 1.00 90.06 181 TYR A N 1
ATOM 1473 C CA . TYR A 1 181 ? 1.556 -4.901 4.654 1.00 90.06 181 TYR A CA 1
ATOM 1474 C C . TYR A 1 181 ? 0.411 -3.947 5.008 1.00 90.06 181 TYR A C 1
ATOM 1476 O O . TYR A 1 181 ? -0.012 -3.932 6.164 1.00 90.06 181 TYR A O 1
ATOM 1484 N N . LEU A 1 182 ? -0.147 -3.213 4.040 1.00 89.38 182 LEU A N 1
ATOM 1485 C CA . LEU A 1 182 ? -1.357 -2.406 4.247 1.00 89.38 182 LEU A CA 1
ATOM 1486 C C . LEU A 1 182 ? -2.595 -3.267 4.539 1.00 89.38 182 LEU A C 1
ATOM 1488 O O . LEU A 1 182 ? -3.409 -2.924 5.405 1.00 89.38 182 LEU A O 1
ATOM 1492 N N . PHE A 1 183 ? -2.711 -4.416 3.875 1.00 91.19 183 PHE A N 1
ATOM 1493 C CA . PHE A 1 183 ? -3.754 -5.391 4.171 1.00 91.19 183 PHE A CA 1
ATOM 1494 C C . PHE A 1 183 ? -3.592 -5.980 5.574 1.00 91.19 183 PHE A C 1
ATOM 1496 O O . PHE A 1 183 ? -4.540 -5.970 6.358 1.00 91.19 183 PHE A O 1
ATOM 1503 N N . ALA A 1 184 ? -2.382 -6.413 5.935 1.00 89.75 184 ALA A N 1
ATOM 1504 C CA . ALA A 1 184 ? -2.079 -6.922 7.271 1.00 89.75 184 ALA A CA 1
ATOM 1505 C C . ALA A 1 184 ? -2.330 -5.867 8.361 1.00 89.75 184 ALA A C 1
ATOM 1507 O O . ALA A 1 184 ? -2.866 -6.186 9.420 1.00 89.75 184 ALA A O 1
ATOM 1508 N N . PHE A 1 185 ? -2.005 -4.601 8.091 1.00 89.62 185 PHE A N 1
ATOM 1509 C CA . PHE A 1 185 ? -2.331 -3.472 8.959 1.00 89.62 185 PHE A CA 1
ATOM 1510 C C . PHE A 1 185 ? -3.843 -3.351 9.191 1.00 89.62 185 PHE A C 1
ATOM 1512 O O . PHE A 1 185 ? -4.285 -3.331 10.342 1.00 89.62 185 PHE A O 1
ATOM 1519 N N . SER A 1 186 ? -4.628 -3.327 8.111 1.00 90.38 186 SER A N 1
ATOM 1520 C CA . SER A 1 186 ? -6.090 -3.195 8.165 1.00 90.38 186 SER A CA 1
ATOM 1521 C C . SER A 1 186 ? -6.736 -4.377 8.889 1.00 90.38 186 SER A C 1
ATOM 1523 O O . SER A 1 186 ? -7.627 -4.197 9.718 1.00 90.38 186 SER A O 1
ATOM 1525 N N . TRP A 1 187 ? -6.229 -5.585 8.637 1.00 90.44 187 TRP A N 1
ATOM 1526 C CA . TRP A 1 187 ? -6.651 -6.798 9.325 1.00 90.44 187 TRP A CA 1
ATOM 1527 C C . TRP A 1 187 ? -6.350 -6.749 10.825 1.00 90.44 187 TRP A C 1
ATOM 1529 O O . TRP A 1 187 ? -7.235 -7.016 11.632 1.00 90.44 187 TRP A O 1
ATOM 1539 N N . ASN A 1 188 ? -5.130 -6.366 11.218 1.00 88.12 188 ASN A N 1
ATOM 1540 C CA . ASN A 1 188 ? -4.743 -6.280 12.628 1.00 88.12 188 ASN A CA 1
ATOM 1541 C C . ASN A 1 188 ? -5.578 -5.245 13.391 1.00 88.12 188 ASN A C 1
ATOM 1543 O O . ASN A 1 188 ? -5.907 -5.461 14.556 1.00 88.12 188 ASN A O 1
ATOM 1547 N N . ILE A 1 189 ? -5.946 -4.133 12.745 1.00 87.19 189 ILE A N 1
ATOM 1548 C CA . ILE A 1 189 ? -6.860 -3.148 13.336 1.00 87.19 189 ILE A CA 1
ATOM 1549 C C . ILE A 1 189 ? -8.236 -3.765 13.569 1.00 87.19 189 ILE A C 1
ATOM 1551 O O . ILE A 1 189 ? -8.764 -3.654 14.676 1.00 87.19 189 ILE A O 1
ATOM 1555 N N . LEU A 1 190 ? -8.798 -4.429 12.556 1.00 87.25 190 LEU A N 1
ATOM 1556 C CA . LEU A 1 190 ? -10.102 -5.074 12.666 1.00 87.25 190 LEU A CA 1
ATOM 1557 C C . LEU A 1 190 ? -10.098 -6.153 13.754 1.00 87.25 190 LEU A C 1
ATOM 1559 O O . LEU A 1 190 ? -10.999 -6.183 14.584 1.00 87.25 190 LEU A O 1
ATOM 1563 N N . GLU A 1 191 ? -9.070 -7.003 13.788 1.00 85.62 191 GLU A N 1
ATOM 1564 C CA . GLU A 1 191 ? -8.916 -8.061 14.787 1.00 85.62 191 GLU A CA 1
ATOM 1565 C C . GLU A 1 191 ? -8.819 -7.478 16.203 1.00 85.62 191 GLU A C 1
ATOM 1567 O O . GLU A 1 191 ? -9.557 -7.906 17.091 1.00 85.62 191 GLU A O 1
ATOM 1572 N N . ALA A 1 192 ? -7.980 -6.459 16.413 1.00 83.38 192 ALA A N 1
ATOM 1573 C CA . ALA A 1 192 ? -7.845 -5.805 17.713 1.00 83.38 192 ALA A CA 1
ATOM 1574 C C . ALA A 1 192 ? -9.172 -5.186 18.181 1.00 83.38 192 ALA A C 1
ATOM 1576 O O . ALA A 1 192 ? -9.554 -5.332 19.341 1.00 83.38 192 ALA A O 1
ATOM 1577 N N . LYS A 1 193 ? -9.897 -4.525 17.274 1.00 81.62 193 LYS A N 1
ATOM 1578 C CA . LYS A 1 193 ? -11.174 -3.865 17.566 1.00 81.62 193 LYS A CA 1
ATOM 1579 C C . LYS A 1 193 ? -12.321 -4.865 17.767 1.00 81.62 193 LYS A C 1
ATOM 1581 O O . LYS A 1 193 ? -13.107 -4.679 18.686 1.00 81.62 193 LYS A O 1
ATOM 1586 N N . MET A 1 194 ? -12.370 -5.969 17.020 1.00 78.94 194 MET A N 1
ATOM 1587 C CA . MET A 1 194 ? -13.341 -7.054 17.239 1.00 78.94 194 MET A CA 1
ATOM 1588 C C . MET A 1 194 ? -13.092 -7.832 18.539 1.00 78.94 194 MET A C 1
ATOM 1590 O O . MET A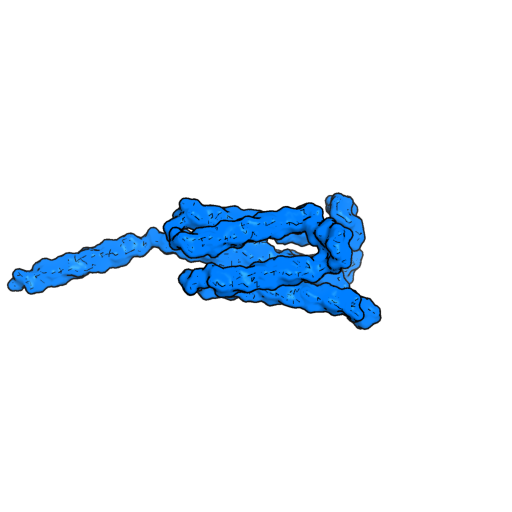 1 194 ? -14.029 -8.370 19.125 1.00 78.94 194 MET A O 1
ATOM 1594 N N . GLN A 1 195 ? -11.847 -7.896 19.020 1.00 72.56 195 GLN A N 1
ATOM 1595 C CA . GLN A 1 195 ? -11.516 -8.527 20.305 1.00 72.56 195 GLN A CA 1
ATOM 1596 C C . GLN A 1 195 ? -11.897 -7.657 21.526 1.00 72.56 195 GLN A C 1
ATOM 1598 O O . GLN A 1 195 ? -11.954 -8.156 22.654 1.00 72.56 195 GLN A O 1
ATOM 1603 N N . LEU A 1 196 ? -12.232 -6.380 21.317 1.00 55.50 196 LEU A N 1
ATOM 1604 C CA . LEU A 1 196 ? -12.732 -5.432 22.317 1.00 55.50 196 LEU A CA 1
ATOM 1605 C C . LEU A 1 196 ? -14.250 -5.200 22.079 1.00 55.50 196 LEU A C 1
ATOM 1607 O O . LEU A 1 196 ? -14.549 -4.314 21.285 1.00 55.50 196 LEU A O 1
ATOM 1611 N N . PRO A 1 197 ? -15.235 -5.896 22.721 1.00 50.97 197 PRO A N 1
ATOM 1612 C CA . PRO A 1 197 ? -15.212 -6.428 24.092 1.00 50.97 197 PRO A CA 1
ATOM 1613 C C . PRO A 1 197 ? -15.954 -7.778 24.353 1.00 50.97 197 PRO A C 1
ATOM 1615 O O . PRO A 1 197 ? -17.162 -7.907 24.168 1.00 50.97 197 PRO A O 1
ATOM 1618 N N . LYS A 1 198 ? -15.282 -8.709 25.052 1.00 45.62 198 LYS A N 1
ATOM 1619 C CA . LYS A 1 198 ? -15.894 -9.572 26.103 1.00 45.62 198 LYS A CA 1
ATOM 1620 C C . LYS A 1 198 ? -15.486 -9.141 27.524 1.00 45.62 198 LYS A C 1
ATOM 1622 O O . LYS A 1 198 ? -15.691 -9.865 28.494 1.00 45.62 198 LYS A O 1
ATOM 1627 N N . ASN A 1 199 ? -14.959 -7.922 27.675 1.00 44.12 199 ASN A N 1
ATOM 1628 C CA . ASN A 1 199 ? -14.636 -7.332 28.982 1.00 44.12 199 ASN A CA 1
ATOM 1629 C C . ASN A 1 199 ? -15.869 -6.868 29.778 1.00 44.12 199 ASN A C 1
ATOM 1631 O O . ASN A 1 199 ? -15.705 -6.422 30.913 1.00 44.12 199 ASN A O 1
ATOM 1635 N N . GLY A 1 200 ? -17.087 -7.059 29.249 1.00 43.78 200 GLY A N 1
ATOM 1636 C CA . GLY A 1 200 ? -18.315 -7.000 30.046 1.00 43.78 200 GLY A CA 1
ATOM 1637 C C . GLY A 1 200 ? -18.183 -7.839 31.318 1.00 43.78 200 GLY A C 1
ATOM 1638 O O . GLY A 1 200 ? -18.400 -7.315 32.399 1.00 43.78 200 GLY A O 1
ATOM 1639 N N . HIS A 1 201 ? -17.634 -9.057 31.227 1.00 46.12 201 HIS A N 1
ATOM 1640 C CA . HIS A 1 201 ? -17.411 -9.912 32.399 1.00 46.12 201 HIS A CA 1
ATOM 1641 C C . HIS A 1 201 ? -16.419 -9.351 33.424 1.00 46.12 201 HIS A C 1
ATOM 1643 O O . HIS A 1 201 ? -16.536 -9.658 34.606 1.00 46.12 201 HIS A O 1
ATOM 1649 N N . ARG A 1 202 ? -15.452 -8.520 33.018 1.00 47.69 202 ARG A N 1
ATOM 1650 C CA . ARG A 1 202 ? -14.457 -7.964 33.946 1.00 47.69 202 ARG A CA 1
ATOM 1651 C C . ARG A 1 202 ? -15.028 -6.788 34.738 1.00 47.69 202 ARG A C 1
ATOM 1653 O O . ARG A 1 202 ? -14.755 -6.687 35.930 1.00 47.69 202 ARG A O 1
ATOM 1660 N N . LEU A 1 203 ? -15.878 -5.973 34.110 1.00 50.59 203 LEU A N 1
ATOM 1661 C CA . LEU A 1 203 ? -16.655 -4.935 34.792 1.00 50.59 203 LEU A CA 1
ATOM 1662 C C . LEU A 1 203 ? -17.762 -5.541 35.658 1.00 50.59 203 LEU A C 1
ATOM 1664 O O . LEU A 1 203 ? -17.913 -5.113 36.797 1.00 50.59 203 LEU A O 1
ATOM 1668 N N . THR A 1 204 ? -18.472 -6.578 35.195 1.00 54.94 204 THR A N 1
ATOM 1669 C CA . THR A 1 204 ? -19.445 -7.291 36.040 1.00 54.94 204 THR A CA 1
ATOM 1670 C C . THR A 1 204 ? -18.750 -7.910 37.247 1.00 54.94 204 THR A C 1
ATOM 1672 O O . THR A 1 204 ? -19.210 -7.706 38.362 1.00 54.94 204 THR A O 1
ATOM 1675 N N . ASN A 1 205 ? -17.595 -8.561 37.068 1.00 55.84 205 ASN A N 1
ATOM 1676 C CA . ASN A 1 205 ? -16.837 -9.104 38.192 1.00 55.84 205 ASN A CA 1
ATOM 1677 C C . ASN A 1 205 ? -16.342 -7.994 39.124 1.00 55.84 205 ASN A C 1
ATOM 1679 O O . ASN A 1 205 ? -16.528 -8.115 40.325 1.00 55.84 205 ASN A O 1
ATOM 1683 N N . GLN A 1 206 ? -15.802 -6.876 38.632 1.00 55.38 206 GLN A N 1
ATOM 1684 C CA . GLN A 1 206 ? -15.380 -5.764 39.500 1.00 55.38 206 GLN A CA 1
ATOM 1685 C C . GLN A 1 206 ? -16.544 -5.093 40.248 1.00 55.38 206 GLN A C 1
ATOM 1687 O O . GLN A 1 206 ? -16.375 -4.705 41.403 1.00 55.38 206 GLN A O 1
ATOM 1692 N N . ILE A 1 207 ? -17.723 -4.977 39.630 1.00 63.59 207 ILE A N 1
ATOM 1693 C CA . ILE A 1 207 ? -18.931 -4.434 40.268 1.00 63.59 207 ILE A CA 1
ATOM 1694 C C . ILE A 1 207 ? -19.479 -5.419 41.306 1.00 63.59 207 ILE A C 1
ATOM 1696 O O . ILE A 1 207 ? -19.835 -5.000 42.405 1.00 63.59 207 ILE A O 1
ATOM 1700 N N . VAL A 1 208 ? -19.497 -6.717 40.991 1.00 63.38 208 VAL A N 1
ATOM 1701 C CA . VAL A 1 208 ? -19.914 -7.776 41.919 1.00 63.38 208 VAL A CA 1
ATOM 1702 C C . VAL A 1 208 ? -18.959 -7.839 43.108 1.00 63.38 208 VAL A C 1
ATOM 1704 O O . VAL A 1 208 ? -19.431 -7.760 44.231 1.00 63.38 208 VAL A O 1
ATOM 1707 N N . THR A 1 209 ? -17.638 -7.844 42.888 1.00 63.16 209 THR A N 1
ATOM 1708 C CA . THR A 1 209 ? -16.643 -7.876 43.981 1.00 63.16 209 THR A CA 1
ATOM 1709 C C . THR A 1 209 ? -16.732 -6.632 44.872 1.00 63.16 209 THR A C 1
ATOM 1711 O O . THR A 1 209 ? -16.610 -6.731 46.088 1.00 63.16 209 THR A O 1
ATOM 1714 N N . LYS A 1 210 ? -16.990 -5.446 44.296 1.00 65.06 210 LYS A N 1
ATOM 1715 C CA . LYS A 1 210 ? -17.211 -4.221 45.085 1.00 65.06 210 LYS A CA 1
ATOM 1716 C C . LYS A 1 210 ? -18.522 -4.242 45.878 1.00 65.06 210 LYS A C 1
ATOM 1718 O O . LYS A 1 210 ? -18.569 -3.632 46.941 1.00 65.06 210 LYS A O 1
ATOM 1723 N N . ARG A 1 211 ? -19.574 -4.908 45.384 1.00 62.66 211 ARG A N 1
ATOM 1724 C CA . ARG A 1 211 ? -20.831 -5.087 46.131 1.00 62.66 211 ARG A CA 1
ATOM 1725 C C . ARG A 1 211 ? -20.667 -6.083 47.278 1.00 62.66 211 ARG A C 1
ATOM 1727 O O . ARG A 1 211 ? -21.009 -5.731 48.399 1.00 62.66 211 ARG A O 1
ATOM 1734 N N . THR A 1 212 ? -20.052 -7.244 47.045 1.00 62.78 212 THR A N 1
ATOM 1735 C CA . THR A 1 212 ? -19.810 -8.232 48.113 1.00 62.78 212 THR A CA 1
ATOM 1736 C C . THR A 1 212 ? -18.878 -7.711 49.206 1.00 62.78 212 THR A C 1
ATOM 1738 O O . THR A 1 212 ? -19.103 -7.997 50.376 1.00 62.78 212 THR A O 1
ATOM 1741 N N . MET A 1 213 ? -17.876 -6.889 48.872 1.00 59.47 213 MET A N 1
ATOM 1742 C CA . MET A 1 213 ? -17.026 -6.247 49.888 1.00 59.47 213 MET A CA 1
ATOM 1743 C C . MET A 1 213 ? -17.762 -5.202 50.739 1.00 59.47 213 MET A C 1
ATOM 1745 O O . MET A 1 213 ? -17.363 -4.972 51.875 1.00 59.47 213 MET A O 1
ATOM 1749 N N . ARG A 1 214 ? -18.822 -4.568 50.218 1.00 63.38 214 ARG A N 1
ATOM 1750 C CA . ARG A 1 214 ? -19.659 -3.643 50.999 1.00 63.38 214 ARG A CA 1
ATOM 1751 C C . ARG A 1 214 ? -20.575 -4.392 51.963 1.00 63.38 214 ARG A C 1
ATOM 1753 O O . ARG A 1 214 ? -20.678 -3.998 53.112 1.00 63.38 214 ARG A O 1
ATOM 1760 N N . GLU A 1 215 ? -21.168 -5.494 51.515 1.00 60.59 215 GLU A N 1
ATOM 1761 C CA . GLU A 1 215 ? -22.084 -6.299 52.333 1.00 60.59 215 GLU A CA 1
ATOM 1762 C C . GLU A 1 215 ? -21.378 -7.055 53.472 1.00 60.59 215 GLU A C 1
ATOM 1764 O O . GLU A 1 215 ? -22.000 -7.325 54.488 1.00 60.59 215 GLU A O 1
ATOM 1769 N N . HIS A 1 216 ? -20.088 -7.384 53.336 1.00 56.38 216 HIS A N 1
ATOM 1770 C CA . HIS A 1 216 ? -19.297 -8.027 54.403 1.00 56.38 216 HIS A CA 1
ATOM 1771 C C . HIS A 1 216 ? -18.561 -7.040 55.327 1.00 56.38 216 HIS A C 1
ATOM 1773 O O . HIS A 1 216 ? -17.930 -7.467 56.289 1.00 56.38 216 HIS A O 1
ATOM 1779 N N . GLY A 1 217 ? -18.592 -5.737 55.029 1.00 53.38 217 GLY A N 1
ATOM 1780 C CA . GLY A 1 217 ? -17.979 -4.696 55.865 1.00 53.38 217 GLY A CA 1
ATOM 1781 C C . GLY A 1 217 ? -18.946 -4.022 56.845 1.00 53.38 217 GLY A C 1
ATOM 1782 O O . GLY A 1 217 ? -18.504 -3.197 57.639 1.00 53.38 217 GLY A O 1
ATOM 1783 N N . GLU A 1 218 ? -20.243 -4.338 56.774 1.00 49.97 218 GLU A N 1
ATOM 1784 C CA . GLU A 1 218 ? -21.318 -3.735 57.585 1.00 49.97 218 GLU A CA 1
ATOM 1785 C C . GLU A 1 218 ? -21.908 -4.696 58.642 1.00 49.97 218 GLU A C 1
ATOM 1787 O O . GLU A 1 218 ? -22.941 -4.398 59.240 1.00 49.97 218 GLU A O 1
ATOM 1792 N N . SER A 1 219 ? -21.249 -5.828 58.900 1.00 44.06 219 SER A N 1
ATOM 1793 C CA . SER A 1 219 ? -21.603 -6.818 59.934 1.00 44.06 219 SER A CA 1
ATOM 1794 C C . SER A 1 219 ? -20.515 -6.926 60.989 1.00 44.06 219 SER A C 1
ATOM 1796 O O . SER A 1 219 ? -20.859 -6.940 62.190 1.00 44.06 219 SER A O 1
#

Sequence (219 aa):
MKKISGFVWLFIIYSAVLIFMEFMGSSRVSSDVCSRINSSISFYAINSTICYFLLWSSSLLLLLCTQYTSITSQEKSFFYTQMAFFFFLGICERFLGYQKASELFSIHPIFLVCSVLALQGFLIMILTPENFSYDSKICLHRAFFMIFFMIILDTLDSVAKEYVPINPLFPHLCKTWFCIYLFAFSWNILEAKMQLPKNGHRLTNQIVTKRTMREHGES